Protein AF-A0A6A4PR02-F1 (afdb_monomer)

Foldseek 3Di:
DPPPQLPDPVSLVPDDPLVSLVSVLVVLVVVLVVVCVVCVVVVHHCVVDPSVVVVVVSVVSVVVSVVVVCCVPPDPDPDPPPQLLVVLVVVCVVDVDDDPVRNVVSVCSNVVVPDPPVVVVVPDPDDDPPPDDDDPVVVVVVVVVVVCDVVPDDPDDDDPDPDDPDDDDDDDDDDDDDDDD

Radius of gyration: 35.83 Å; Cα contacts (8 Å, |Δi|>4): 51; chains: 1; bounding box: 57×89×93 Å

Solvent-accessible surface area (backbone atoms only — not comparable to full-atom values): 11642 Å² total; per-residue (Å²): 142,72,81,92,49,74,82,42,67,72,55,43,68,73,42,58,72,70,60,34,51,50,52,53,48,50,51,55,52,51,52,51,50,52,50,48,52,52,37,48,78,70,72,41,61,55,85,84,36,82,58,41,62,53,51,56,51,48,52,58,50,47,56,52,51,51,53,50,53,51,58,70,69,41,74,79,66,78,69,81,71,78,54,46,51,58,52,37,51,53,51,57,70,75,41,86,83,62,51,72,68,55,53,52,51,43,51,42,48,39,68,60,76,78,58,84,71,53,75,75,52,77,76,54,76,79,72,78,83,68,91,81,61,76,55,70,68,56,54,52,49,51,51,53,51,50,52,49,42,72,74,73,66,70,100,82,71,80,85,87,54,100,77,71,84,86,81,75,86,86,88,88,82,92,88,87,88,90,83,88,134

Secondary structure (DSSP, 8-state):
--TTSTT-HHHHHHS-HHHHHHHHHHHHHHHHHHHHHHHHHTT--GGGSTHHHHHHHHHHHHHHHHHHHHHHHS-----S---HHHHHHHHHHH-TT--HHHHHHHHHHHTTTT-SSSTTTTT-------TT---HHHHHHHHHHHHHHHHHS-TTS----S-------------------

Mean predicted aligned error: 19.95 Å

Structure (mmCIF, N/CA/C/O backbone):
data_AF-A0A6A4PR02-F1
#
_entry.id   AF-A0A6A4PR02-F1
#
loop_
_atom_site.group_PDB
_atom_site.id
_atom_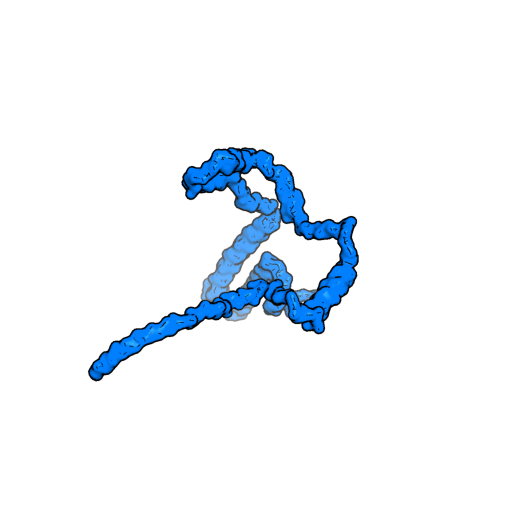site.type_symbol
_atom_site.label_atom_id
_atom_site.label_alt_id
_atom_site.label_comp_id
_atom_site.label_asym_id
_atom_site.label_entity_id
_atom_site.label_seq_id
_atom_site.pdbx_PDB_ins_code
_atom_site.Cartn_x
_atom_site.Cartn_y
_atom_site.Cartn_z
_atom_site.occupancy
_atom_site.B_iso_or_equiv
_atom_site.auth_seq_id
_atom_site.auth_comp_id
_atom_site.auth_asym_id
_atom_site.auth_atom_id
_atom_site.pdbx_PDB_model_num
ATOM 1 N N . MET A 1 1 ? 24.005 19.536 1.947 1.00 38.88 1 MET A N 1
ATOM 2 C CA . MET A 1 1 ? 24.682 18.233 2.142 1.00 38.88 1 MET A CA 1
ATOM 3 C C . MET A 1 1 ? 23.717 17.251 2.813 1.00 38.88 1 MET A C 1
ATOM 5 O O . MET A 1 1 ? 23.636 17.262 4.025 1.00 38.88 1 MET A O 1
ATOM 9 N N . PHE A 1 2 ? 22.960 16.434 2.070 1.00 48.62 2 PHE A N 1
ATOM 10 C CA . PHE A 1 2 ? 22.103 15.386 2.677 1.00 48.62 2 PHE A CA 1
ATOM 11 C C . PHE A 1 2 ? 22.117 14.040 1.927 1.00 48.62 2 PHE A C 1
ATOM 13 O O . PHE A 1 2 ? 21.539 13.064 2.390 1.00 48.62 2 PHE A O 1
ATOM 20 N N . VAL A 1 3 ? 22.813 13.937 0.789 1.00 51.94 3 VAL A N 1
ATOM 21 C CA . VAL A 1 3 ? 22.670 12.774 -0.110 1.00 51.94 3 VAL A CA 1
ATOM 22 C C . VAL A 1 3 ? 23.526 11.566 0.314 1.00 51.94 3 VAL A C 1
ATOM 24 O O . VAL A 1 3 ? 23.232 10.442 -0.072 1.00 51.94 3 VAL A O 1
ATOM 27 N N . ARG A 1 4 ? 24.541 11.739 1.176 1.00 54.00 4 ARG A N 1
ATOM 28 C CA . ARG A 1 4 ? 25.433 10.636 1.602 1.00 54.00 4 ARG A CA 1
ATOM 29 C C . ARG A 1 4 ? 24.862 9.696 2.679 1.00 54.00 4 ARG A C 1
ATOM 31 O O . ARG A 1 4 ? 25.515 8.711 3.003 1.00 54.00 4 ARG A O 1
ATOM 38 N N . GLY A 1 5 ? 23.675 9.971 3.228 1.00 54.84 5 GLY A N 1
ATOM 39 C CA . GLY A 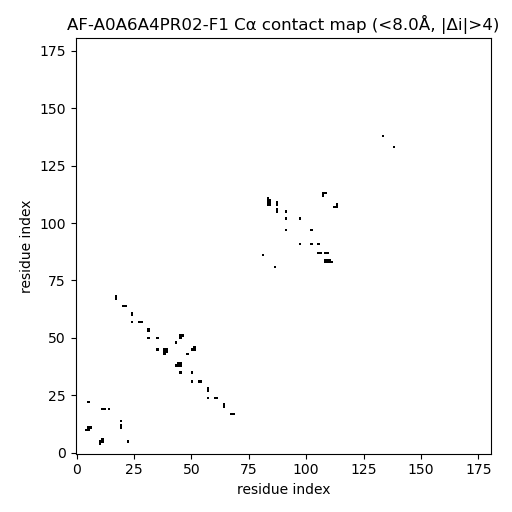1 5 ? 23.119 9.211 4.362 1.00 54.84 5 GLY A CA 1
ATOM 40 C C . GLY A 1 5 ? 21.995 8.226 4.027 1.00 54.84 5 GLY A C 1
ATOM 41 O O . GLY A 1 5 ? 21.704 7.347 4.831 1.00 54.84 5 GLY A O 1
ATOM 42 N N . LEU A 1 6 ? 21.357 8.343 2.859 1.00 56.16 6 LEU A N 1
ATOM 43 C CA . LEU A 1 6 ? 20.076 7.672 2.590 1.00 56.16 6 LEU A CA 1
ATOM 44 C C . LEU A 1 6 ? 20.186 6.172 2.267 1.00 56.16 6 LEU A C 1
ATOM 46 O O . LEU A 1 6 ? 19.173 5.485 2.274 1.00 56.16 6 LEU A O 1
ATOM 50 N N . HIS A 1 7 ? 21.391 5.658 2.004 1.00 62.72 7 HIS A N 1
ATOM 51 C CA . HIS A 1 7 ? 21.620 4.225 1.780 1.00 62.72 7 HIS A CA 1
ATOM 52 C C . HIS A 1 7 ? 21.849 3.447 3.086 1.00 62.72 7 HIS A C 1
ATOM 54 O O . HIS A 1 7 ? 21.728 2.225 3.109 1.00 62.72 7 HIS A O 1
ATOM 60 N N . TYR A 1 8 ? 22.181 4.124 4.191 1.00 76.69 8 TYR A N 1
ATOM 61 C CA . TYR A 1 8 ? 22.465 3.421 5.438 1.00 76.69 8 TYR A CA 1
ATOM 62 C C . TYR A 1 8 ? 21.163 2.895 6.057 1.00 76.69 8 TYR A C 1
ATOM 64 O O . TYR A 1 8 ? 20.290 3.701 6.402 1.00 76.69 8 TYR A O 1
ATOM 72 N N . PRO A 1 9 ? 21.031 1.569 6.268 1.00 78.31 9 PRO A N 1
ATOM 73 C CA . PRO A 1 9 ? 19.821 0.985 6.847 1.00 78.31 9 PRO A CA 1
ATOM 74 C C . PRO A 1 9 ? 19.535 1.565 8.239 1.00 78.31 9 PRO A C 1
ATOM 76 O O . PRO A 1 9 ? 18.381 1.829 8.574 1.00 78.31 9 PRO A O 1
ATOM 79 N N . GLN A 1 10 ? 20.589 1.881 9.001 1.00 81.75 10 GLN A N 1
ATOM 80 C CA . GLN A 1 10 ? 20.500 2.562 10.292 1.00 81.75 10 GLN A CA 1
ATOM 81 C C . GLN A 1 10 ? 19.811 3.930 10.196 1.00 81.75 10 GLN A C 1
ATOM 83 O O . GLN A 1 10 ? 18.932 4.226 10.999 1.00 81.75 10 GLN A O 1
ATOM 88 N N . VAL A 1 11 ? 20.154 4.747 9.198 1.00 83.00 11 VAL A N 1
ATOM 89 C CA . VAL A 1 11 ? 19.574 6.090 9.016 1.00 83.00 11 VAL A CA 1
ATOM 90 C C . VAL A 1 11 ? 18.121 5.985 8.560 1.00 83.00 11 VAL A C 1
ATOM 92 O O . VAL A 1 11 ? 17.251 6.682 9.076 1.00 83.00 11 VAL A O 1
ATOM 95 N N . LEU A 1 12 ? 17.824 5.056 7.649 1.00 83.88 12 LEU A N 1
ATOM 96 C CA . LEU A 1 12 ? 16.452 4.803 7.210 1.00 83.88 12 LEU A CA 1
ATOM 97 C C . LEU A 1 12 ? 15.564 4.318 8.361 1.00 83.88 12 LEU A C 1
ATOM 99 O O . LEU A 1 12 ? 14.407 4.730 8.448 1.00 83.88 12 LEU A O 1
ATOM 103 N N . SER A 1 13 ? 16.101 3.501 9.273 1.00 86.31 13 SER A N 1
ATOM 104 C CA . SER A 1 13 ? 15.373 2.979 10.439 1.00 86.31 13 SER A CA 1
ATOM 105 C C . SER A 1 13 ? 14.934 4.059 11.438 1.00 86.31 13 SER A C 1
ATOM 107 O O . SER A 1 13 ? 13.977 3.846 12.182 1.00 86.31 13 SER A O 1
ATOM 109 N N . GLN A 1 14 ? 15.575 5.229 11.414 1.00 90.12 14 GLN A N 1
ATOM 110 C CA . GLN A 1 14 ? 15.231 6.370 12.265 1.00 90.12 14 GLN A CA 1
ATOM 111 C C . GLN A 1 14 ? 14.102 7.228 11.674 1.00 90.12 14 GLN A C 1
ATOM 113 O O . GLN A 1 14 ? 13.471 7.998 12.395 1.00 90.12 14 GLN A O 1
ATOM 118 N N . LEU A 1 15 ? 13.817 7.097 10.372 1.00 88.62 15 LEU A N 1
ATOM 119 C CA . LEU A 1 15 ? 12.759 7.863 9.713 1.00 88.62 15 LEU A CA 1
ATOM 120 C C . LEU A 1 15 ? 11.366 7.305 10.049 1.00 88.62 15 LEU A C 1
ATOM 122 O O . LEU A 1 15 ? 11.208 6.078 10.125 1.00 88.62 15 LEU A O 1
ATOM 126 N N . PRO A 1 16 ? 10.335 8.170 10.147 1.00 91.62 16 PRO A N 1
ATOM 127 C CA . PRO A 1 16 ? 8.939 7.746 10.185 1.00 91.62 16 PRO A CA 1
ATOM 128 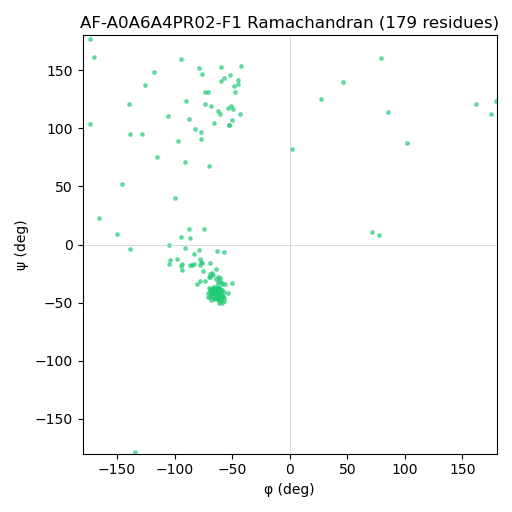C C . PRO A 1 16 ? 8.603 6.812 9.009 1.00 91.62 16 PRO A C 1
ATOM 130 O O . PRO A 1 16 ? 9.116 7.032 7.908 1.00 91.62 16 PRO A O 1
ATOM 133 N N . PRO A 1 17 ? 7.718 5.809 9.178 1.00 92.25 17 PRO A N 1
ATOM 134 C CA . PRO A 1 17 ? 7.462 4.795 8.149 1.00 92.25 17 PRO A CA 1
ATOM 135 C C . PRO A 1 17 ? 7.087 5.364 6.774 1.00 92.25 17 PRO A C 1
ATOM 137 O O . PRO A 1 17 ? 7.602 4.903 5.758 1.00 92.25 17 PRO A O 1
ATOM 140 N N . LEU A 1 18 ? 6.247 6.404 6.734 1.00 91.88 18 LEU A N 1
ATOM 141 C CA . LEU A 1 18 ? 5.844 7.052 5.483 1.00 91.88 18 LEU A CA 1
ATOM 142 C C . LEU A 1 18 ? 7.024 7.753 4.794 1.00 91.88 18 LEU A C 1
ATOM 144 O O . LEU A 1 18 ? 7.245 7.568 3.599 1.00 91.88 18 LEU A O 1
ATOM 148 N N . GLN A 1 19 ? 7.818 8.508 5.555 1.00 91.75 19 GLN A N 1
ATOM 149 C CA . GLN A 1 19 ? 8.995 9.210 5.038 1.00 91.75 19 GLN A CA 1
ATOM 150 C C . GLN A 1 19 ? 10.083 8.229 4.581 1.00 91.75 19 GLN A C 1
ATOM 152 O O . GLN A 1 19 ? 10.735 8.455 3.564 1.00 91.75 19 GLN A O 1
ATOM 157 N N . ARG A 1 20 ? 10.249 7.111 5.297 1.00 92.62 20 ARG A N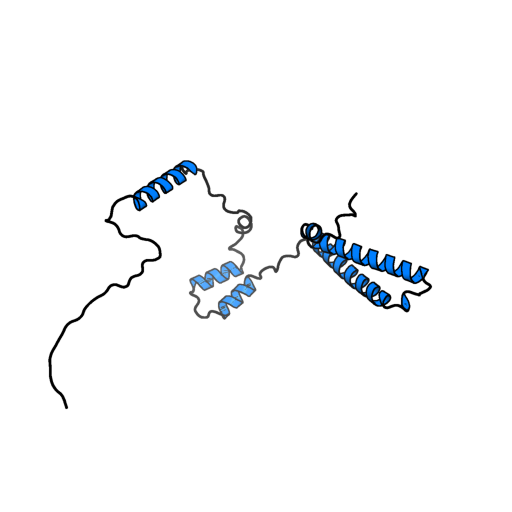 1
ATOM 158 C CA . ARG A 1 20 ? 11.142 6.011 4.916 1.00 92.62 20 ARG A CA 1
ATOM 159 C C . ARG A 1 20 ? 10.721 5.368 3.597 1.00 92.62 20 ARG A C 1
ATOM 161 O O . ARG A 1 20 ? 11.563 5.097 2.749 1.00 92.62 20 ARG A O 1
ATOM 168 N N . ALA A 1 21 ? 9.426 5.120 3.416 1.00 93.25 21 ALA A N 1
ATOM 169 C CA . ALA A 1 21 ? 8.913 4.554 2.175 1.00 93.25 21 ALA A CA 1
ATOM 170 C C . ALA A 1 21 ? 9.124 5.517 0.993 1.00 93.25 21 ALA A C 1
ATOM 172 O O . ALA A 1 21 ? 9.551 5.089 -0.077 1.00 93.25 21 ALA A O 1
ATOM 173 N N . GLN A 1 22 ? 8.911 6.820 1.203 1.00 93.44 22 GLN A N 1
ATOM 174 C CA . GLN A 1 22 ? 9.184 7.851 0.198 1.00 93.44 22 GLN A CA 1
ATOM 175 C C . GLN A 1 22 ? 10.665 7.919 -0.186 1.00 93.44 22 GLN A C 1
ATOM 177 O O . GLN A 1 22 ? 10.979 7.944 -1.373 1.00 93.44 22 GLN A O 1
ATOM 182 N N . SER A 1 23 ? 11.585 7.925 0.785 1.00 92.50 23 SER A N 1
ATOM 183 C CA . SER A 1 23 ? 13.021 7.982 0.486 1.00 92.50 23 SER A CA 1
ATOM 184 C C . SER A 1 23 ? 13.491 6.756 -0.298 1.00 92.50 23 SER A C 1
ATOM 186 O O . SER A 1 23 ? 14.186 6.909 -1.300 1.00 92.50 23 SER A O 1
ATOM 188 N N . LEU A 1 24 ? 13.060 5.555 0.097 1.00 92.19 24 LEU A N 1
ATOM 189 C CA . LEU A 1 24 ? 13.348 4.310 -0.622 1.00 92.19 24 LEU A CA 1
ATOM 190 C C . LEU A 1 24 ? 12.777 4.313 -2.045 1.00 92.19 24 LEU A C 1
ATOM 192 O O . LEU A 1 24 ? 13.465 3.916 -2.984 1.00 92.19 24 LEU A O 1
ATOM 196 N N . PHE A 1 25 ? 11.551 4.807 -2.220 1.00 94.69 25 PHE A N 1
ATOM 197 C CA . PHE A 1 25 ? 10.942 4.948 -3.538 1.00 94.69 25 PHE A CA 1
ATOM 198 C C . PHE A 1 25 ? 11.721 5.919 -4.431 1.00 94.69 25 PHE A C 1
ATOM 200 O O . PHE A 1 25 ? 11.998 5.598 -5.585 1.00 94.69 25 PHE A O 1
ATOM 207 N N . PHE A 1 26 ? 12.144 7.073 -3.903 1.00 93.56 26 PHE A N 1
ATOM 208 C CA . PHE A 1 26 ? 12.980 8.007 -4.658 1.00 93.56 26 PHE A CA 1
ATOM 209 C C . PHE A 1 26 ? 14.314 7.385 -5.062 1.00 93.56 26 PHE A C 1
ATOM 211 O O . PHE A 1 26 ? 14.734 7.571 -6.201 1.00 93.56 26 PHE A O 1
ATOM 218 N N . ILE A 1 27 ? 14.955 6.611 -4.180 1.00 93.12 27 ILE A N 1
ATOM 219 C CA . ILE A 1 27 ? 16.177 5.874 -4.526 1.00 93.12 27 ILE A CA 1
ATOM 220 C C . ILE A 1 27 ? 15.901 4.917 -5.689 1.00 93.12 27 ILE A C 1
ATOM 222 O O . ILE A 1 27 ? 16.618 4.967 -6.683 1.00 93.12 27 ILE A O 1
ATOM 226 N N . ALA A 1 28 ? 14.844 4.104 -5.610 1.00 94.62 28 ALA A N 1
ATOM 227 C CA . ALA A 1 28 ? 14.487 3.156 -6.666 1.00 94.62 28 ALA A CA 1
ATOM 228 C C . ALA A 1 28 ? 14.146 3.845 -8.003 1.00 94.62 28 ALA A C 1
ATOM 230 O O . ALA A 1 28 ? 14.521 3.366 -9.076 1.00 94.62 28 ALA A O 1
ATOM 231 N N . LYS A 1 29 ? 13.473 5.000 -7.954 1.00 95.31 29 LYS A N 1
ATOM 232 C CA . LYS A 1 29 ? 13.159 5.801 -9.143 1.00 95.31 29 LYS A CA 1
ATOM 233 C C . LYS A 1 29 ? 14.424 6.388 -9.765 1.00 95.31 29 LYS A C 1
ATOM 235 O O . LYS A 1 29 ? 14.603 6.281 -10.973 1.00 95.31 29 LYS A O 1
ATOM 240 N N . LEU A 1 30 ? 15.330 6.936 -8.953 1.00 95.88 30 LEU A N 1
ATOM 241 C CA . LEU A 1 30 ? 16.618 7.466 -9.412 1.00 95.88 30 LEU A CA 1
ATOM 242 C C . LEU A 1 30 ? 17.518 6.379 -10.010 1.00 95.88 30 LEU A C 1
ATOM 244 O O . LEU A 1 30 ? 18.140 6.595 -11.046 1.00 95.88 30 LEU A O 1
ATOM 248 N N . THR A 1 31 ? 17.601 5.201 -9.394 1.00 95.06 31 THR A N 1
ATOM 249 C CA . THR A 1 31 ? 18.414 4.105 -9.941 1.00 95.06 31 THR A CA 1
ATOM 250 C C . THR A 1 31 ? 17.848 3.602 -11.266 1.00 95.06 31 THR A C 1
ATOM 252 O O . THR A 1 31 ? 18.609 3.380 -12.208 1.00 95.06 31 THR A O 1
ATOM 255 N N . SER A 1 32 ? 16.523 3.499 -11.380 1.00 95.25 32 SER A N 1
ATOM 256 C CA . SER A 1 32 ? 15.852 3.077 -12.614 1.00 95.25 32 SER A CA 1
ATOM 257 C C . SER A 1 32 ? 16.010 4.100 -13.742 1.00 95.25 32 SER A C 1
ATOM 259 O O . SER A 1 32 ? 16.244 3.719 -14.891 1.00 95.25 32 SER A O 1
ATOM 261 N N . THR A 1 33 ? 15.964 5.404 -13.446 1.00 94.25 33 THR A N 1
ATOM 262 C CA . THR A 1 33 ? 16.212 6.445 -14.459 1.00 94.25 33 THR A CA 1
ATOM 263 C C . THR A 1 33 ? 17.669 6.474 -14.906 1.00 94.25 33 THR A C 1
ATOM 265 O O . THR A 1 33 ? 17.926 6.565 -16.106 1.00 94.25 33 THR A O 1
ATOM 268 N N . LEU A 1 34 ? 18.628 6.324 -13.987 1.00 95.81 34 LEU A N 1
ATOM 269 C CA . LEU A 1 34 ? 20.050 6.219 -14.331 1.00 95.81 34 LEU A CA 1
ATOM 270 C C . LEU A 1 34 ? 20.339 4.984 -15.191 1.00 95.81 34 LEU A C 1
ATOM 272 O O . LEU A 1 34 ? 21.081 5.074 -16.169 1.00 95.81 34 LEU A O 1
ATOM 276 N N . LEU A 1 35 ? 19.728 3.840 -14.873 1.00 95.31 35 LEU A N 1
ATOM 277 C CA . LEU A 1 35 ? 19.858 2.634 -15.687 1.00 95.31 35 LEU A CA 1
ATOM 278 C C . LEU A 1 35 ? 19.228 2.826 -17.074 1.00 95.31 35 LEU A C 1
ATOM 280 O O . LEU A 1 35 ? 19.844 2.471 -18.074 1.00 95.31 35 LEU A O 1
ATOM 284 N N . THR A 1 36 ? 18.052 3.453 -17.150 1.00 95.62 36 THR A N 1
ATOM 285 C CA . THR A 1 36 ? 17.399 3.803 -18.423 1.00 95.62 36 THR A CA 1
ATOM 286 C C . THR A 1 36 ? 18.290 4.704 -19.280 1.00 95.62 36 THR A C 1
ATOM 288 O O . THR A 1 36 ? 18.443 4.463 -20.477 1.00 95.62 36 THR A O 1
ATOM 291 N N . LEU A 1 37 ? 18.912 5.721 -18.675 1.00 96.12 37 LEU A N 1
ATOM 292 C CA . LEU A 1 37 ? 19.855 6.610 -19.351 1.00 96.12 37 LEU A CA 1
ATOM 293 C C . LEU A 1 37 ? 21.048 5.820 -19.898 1.00 96.12 37 LEU A C 1
ATOM 295 O O . LEU A 1 37 ? 21.376 5.942 -21.075 1.00 96.12 37 LEU A O 1
ATOM 299 N N . LYS A 1 38 ? 21.653 4.964 -19.067 1.00 95.94 38 LYS A N 1
ATOM 300 C CA . LYS A 1 38 ? 22.776 4.112 -19.468 1.00 95.94 38 LYS A CA 1
ATOM 301 C C . LYS A 1 38 ? 22.415 3.229 -20.665 1.00 95.94 38 LYS A C 1
ATOM 303 O O . LYS A 1 38 ? 23.189 3.164 -21.612 1.00 95.94 38 LYS A O 1
ATOM 308 N N . LEU A 1 39 ? 21.242 2.594 -20.643 1.00 95.62 39 LEU A N 1
ATOM 309 C CA . LEU A 1 39 ? 20.765 1.748 -21.743 1.00 95.62 39 LEU A CA 1
ATOM 310 C C . LEU A 1 39 ? 20.627 2.539 -23.046 1.00 95.62 39 LEU A C 1
ATOM 312 O O . LEU A 1 39 ? 21.123 2.098 -24.082 1.00 95.62 39 LEU A O 1
ATOM 316 N N . ARG A 1 40 ? 20.047 3.743 -22.980 1.00 93.94 40 ARG A N 1
ATOM 317 C CA . ARG A 1 40 ? 19.931 4.636 -24.142 1.00 93.94 40 ARG A CA 1
ATOM 318 C C . ARG A 1 40 ? 21.292 5.072 -24.677 1.00 93.94 40 ARG A C 1
ATOM 320 O O . ARG A 1 40 ? 21.483 5.080 -25.888 1.00 93.94 40 ARG A O 1
ATOM 327 N N . CYS A 1 41 ? 22.250 5.377 -23.801 1.00 95.31 41 CYS A N 1
ATOM 328 C CA . CYS A 1 41 ? 23.627 5.682 -24.200 1.00 95.31 41 CYS A CA 1
ATOM 329 C C . CYS A 1 41 ? 24.322 4.496 -24.889 1.00 95.31 41 CYS A C 1
ATOM 331 O O . CYS A 1 41 ? 25.198 4.706 -25.719 1.00 95.31 41 CYS A O 1
ATOM 333 N N . SER A 1 42 ? 23.924 3.262 -24.577 1.00 94.56 42 SER A N 1
ATOM 334 C CA . SER A 1 42 ? 24.390 2.046 -25.254 1.00 94.56 42 SER A CA 1
ATOM 335 C C . SER A 1 42 ? 23.574 1.681 -26.504 1.00 94.56 42 SER A C 1
ATOM 337 O O . SER A 1 42 ? 23.802 0.623 -27.080 1.00 94.56 42 SER A O 1
ATOM 339 N N . GLY A 1 43 ? 22.621 2.521 -26.924 1.00 94.25 43 GLY A N 1
ATOM 340 C CA . GLY A 1 43 ? 21.766 2.277 -28.092 1.00 94.25 43 GLY A CA 1
ATOM 341 C C . GLY A 1 43 ? 20.625 1.278 -27.859 1.00 94.25 43 GLY A C 1
ATOM 342 O O . GLY A 1 43 ? 19.932 0.911 -28.804 1.00 94.25 43 GLY A O 1
ATOM 343 N N . VAL A 1 44 ? 20.397 0.841 -26.616 1.00 95.81 44 VAL A N 1
ATOM 344 C CA . VAL A 1 44 ? 19.310 -0.082 -26.261 1.00 95.81 44 VAL A CA 1
ATOM 345 C C . VAL A 1 44 ? 18.055 0.716 -25.906 1.00 95.81 44 VAL A C 1
ATOM 347 O O . VAL A 1 44 ? 18.069 1.552 -24.998 1.00 95.81 44 VAL A O 1
ATOM 350 N N . HIS A 1 45 ? 16.945 0.444 -26.598 1.00 91.94 45 HIS A N 1
ATOM 351 C CA . HIS A 1 45 ? 15.662 1.073 -26.284 1.00 91.94 45 HIS A CA 1
ATOM 352 C C . HIS A 1 45 ? 15.071 0.478 -24.9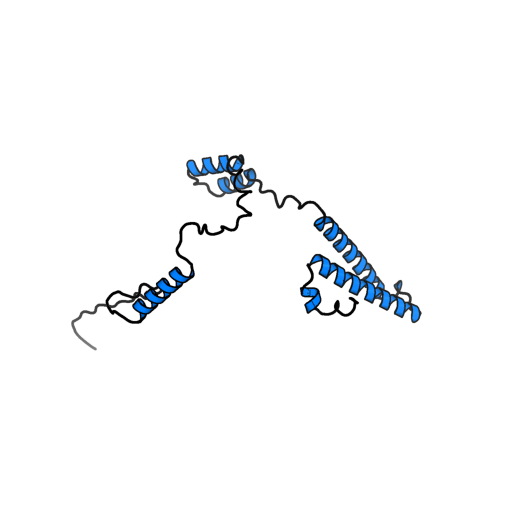91 1.00 91.94 45 HIS A C 1
ATOM 354 O O . HIS A 1 45 ? 14.997 -0.748 -24.878 1.00 91.94 45 HIS A O 1
ATOM 360 N N . PRO A 1 46 ? 14.613 1.299 -24.025 1.00 88.69 46 PRO A N 1
ATOM 361 C CA . PRO A 1 46 ? 14.098 0.805 -22.743 1.00 88.69 46 PRO A CA 1
ATOM 362 C C . PRO A 1 46 ? 12.886 -0.123 -22.876 1.00 88.69 46 PRO A C 1
ATOM 364 O O . PRO A 1 46 ? 12.751 -1.045 -22.079 1.00 88.69 46 PRO A O 1
ATOM 367 N N . ASP A 1 47 ? 12.050 0.073 -23.899 1.00 89.44 47 ASP A N 1
ATOM 368 C CA . ASP A 1 47 ? 10.853 -0.753 -24.118 1.00 89.44 47 ASP A CA 1
ATOM 369 C C . ASP A 1 47 ? 11.162 -2.204 -24.500 1.00 89.44 47 ASP A C 1
ATOM 371 O O . ASP A 1 47 ? 10.348 -3.090 -24.248 1.00 89.44 47 ASP A O 1
ATOM 375 N N . ASN A 1 48 ? 12.346 -2.448 -25.066 1.00 91.81 48 ASN A N 1
ATOM 376 C CA . ASN A 1 48 ? 12.813 -3.780 -25.453 1.00 91.81 48 ASN A CA 1
ATOM 377 C C . ASN A 1 48 ? 13.668 -4.432 -24.353 1.00 91.81 48 ASN A C 1
ATOM 379 O O . ASN A 1 48 ? 14.268 -5.482 -24.573 1.00 91.81 48 ASN A O 1
ATOM 383 N N . HIS A 1 49 ? 13.767 -3.801 -23.181 1.00 93.81 49 HIS A N 1
ATOM 384 C CA . HIS A 1 49 ? 14.599 -4.240 -22.070 1.00 93.81 49 HIS A CA 1
ATOM 385 C C . HIS A 1 49 ? 13.722 -4.563 -20.843 1.00 93.81 49 HIS A C 1
ATOM 387 O O . HIS A 1 49 ? 12.733 -3.868 -20.602 1.00 93.81 49 HIS A O 1
ATOM 393 N N . PRO A 1 50 ? 14.106 -5.525 -19.977 1.00 95.06 50 PRO A N 1
ATOM 394 C CA . PRO A 1 50 ? 13.382 -5.854 -18.734 1.00 95.06 50 PRO A CA 1
ATOM 395 C C . PRO A 1 50 ? 13.189 -4.691 -17.744 1.00 95.06 50 PRO A C 1
ATOM 397 O O . PRO A 1 50 ? 12.510 -4.818 -16.731 1.00 95.06 50 PRO A O 1
ATOM 400 N N . ILE A 1 51 ? 13.789 -3.534 -18.022 1.00 94.50 51 ILE A N 1
ATOM 401 C CA . ILE A 1 51 ? 13.603 -2.327 -17.218 1.00 94.50 51 ILE A CA 1
ATOM 402 C C . ILE A 1 51 ? 12.195 -1.760 -17.374 1.00 94.50 51 ILE A C 1
ATOM 404 O O . ILE A 1 51 ? 11.710 -1.107 -16.460 1.00 94.50 51 ILE A O 1
ATOM 408 N N . LYS A 1 52 ? 11.515 -2.032 -18.492 1.00 94.50 52 LYS A N 1
ATOM 409 C CA . LYS A 1 52 ? 10.142 -1.580 -18.706 1.00 94.50 52 LYS A CA 1
ATOM 410 C C . LYS A 1 52 ? 9.206 -2.070 -17.597 1.00 94.50 52 LYS A C 1
ATOM 412 O O . LYS A 1 52 ? 8.518 -1.258 -16.989 1.00 94.50 52 LYS A O 1
ATOM 417 N N . SER A 1 53 ? 9.255 -3.359 -17.255 1.00 95.56 53 SER A N 1
ATOM 418 C CA . SER A 1 53 ? 8.448 -3.908 -16.156 1.00 95.56 53 SER A CA 1
ATOM 419 C C . SER A 1 53 ? 8.824 -3.321 -14.794 1.00 95.56 53 SER A C 1
ATOM 421 O O . SER A 1 53 ? 7.979 -3.206 -13.913 1.00 95.56 53 SER A O 1
ATOM 423 N N . GLU A 1 54 ? 10.085 -2.923 -14.608 1.00 94.88 54 GLU A N 1
ATOM 424 C CA . GLU A 1 54 ? 10.527 -2.239 -13.389 1.00 94.88 54 GLU A CA 1
ATOM 425 C C . GLU A 1 54 ? 9.962 -0.814 -13.297 1.00 94.88 54 GLU A C 1
ATOM 427 O O . GLU A 1 54 ? 9.554 -0.388 -12.217 1.00 94.88 54 GLU A O 1
ATOM 432 N N . LEU A 1 55 ? 9.862 -0.099 -14.422 1.00 94.94 55 LEU A N 1
ATOM 433 C CA . LEU A 1 55 ? 9.217 1.215 -14.490 1.00 94.94 55 LEU A CA 1
ATOM 434 C C . LEU A 1 55 ? 7.711 1.114 -14.214 1.00 94.94 55 LEU A C 1
ATOM 436 O O . LEU A 1 55 ? 7.212 1.826 -13.348 1.00 94.94 55 LEU A O 1
ATOM 440 N N . GLU A 1 56 ? 7.019 0.162 -14.843 1.00 96.31 56 GLU A N 1
ATOM 441 C CA . GLU A 1 56 ? 5.597 -0.107 -14.575 1.00 96.31 56 GLU A CA 1
ATOM 442 C C . GLU A 1 56 ? 5.363 -0.468 -13.097 1.00 96.31 56 GLU A C 1
ATOM 444 O O . GLU A 1 56 ? 4.407 -0.015 -12.463 1.00 96.31 56 GLU A O 1
ATOM 449 N N . ARG A 1 57 ? 6.277 -1.242 -12.495 1.00 96.50 57 ARG A N 1
ATOM 450 C CA . ARG A 1 57 ? 6.222 -1.566 -11.064 1.00 96.50 57 ARG A CA 1
ATOM 451 C C . ARG A 1 57 ? 6.379 -0.321 -10.188 1.00 96.50 57 ARG A C 1
ATOM 453 O O . ARG A 1 57 ? 5.712 -0.220 -9.155 1.00 96.50 57 ARG A O 1
ATOM 460 N N . LEU A 1 58 ? 7.249 0.616 -10.569 1.00 96.69 58 LEU A N 1
ATOM 461 C CA . LEU A 1 58 ? 7.404 1.887 -9.860 1.00 96.69 58 LEU A CA 1
ATOM 462 C C . LEU A 1 58 ? 6.145 2.750 -9.949 1.00 96.69 58 LEU A C 1
ATOM 464 O O . LEU A 1 58 ? 5.783 3.343 -8.936 1.00 96.69 58 LEU A O 1
ATOM 468 N N . ASP A 1 59 ? 5.449 2.771 -11.083 1.00 96.62 59 ASP A N 1
ATOM 469 C CA . ASP A 1 59 ? 4.192 3.516 -11.227 1.00 96.62 59 ASP A CA 1
ATOM 470 C C . ASP A 1 59 ? 3.120 2.981 -10.264 1.00 96.62 59 ASP A C 1
ATOM 472 O O . ASP A 1 59 ? 2.519 3.736 -9.499 1.00 96.62 59 ASP A O 1
ATOM 476 N N . VAL A 1 60 ? 2.989 1.653 -10.157 1.00 97.75 60 VAL A N 1
ATOM 477 C CA . VAL A 1 60 ? 2.090 1.019 -9.175 1.00 97.75 60 VAL A CA 1
ATOM 478 C C . VAL A 1 60 ? 2.456 1.393 -7.732 1.00 97.75 60 VAL A C 1
ATOM 480 O O . VAL A 1 60 ? 1.579 1.566 -6.878 1.00 97.75 60 VAL A O 1
ATOM 483 N N . TYR A 1 61 ? 3.748 1.484 -7.405 1.00 96.88 61 TYR A N 1
ATOM 484 C CA . TYR A 1 61 ? 4.175 1.904 -6.067 1.00 96.88 61 TYR A CA 1
ATOM 485 C C . TYR A 1 61 ? 3.976 3.397 -5.819 1.00 96.88 61 TYR A C 1
ATOM 487 O O . TYR A 1 61 ? 3.685 3.775 -4.681 1.00 96.88 61 TYR A O 1
ATOM 495 N N . GLN A 1 62 ? 4.078 4.224 -6.856 1.00 96.88 62 GLN A N 1
ATOM 496 C CA . GLN A 1 62 ? 3.768 5.641 -6.774 1.00 96.88 62 GLN A CA 1
ATOM 497 C C . GLN A 1 62 ? 2.301 5.842 -6.384 1.00 96.88 62 GLN A C 1
ATOM 499 O O . GLN A 1 62 ? 2.030 6.492 -5.375 1.00 96.88 62 GLN A O 1
ATOM 504 N N . ASP A 1 63 ? 1.378 5.173 -7.078 1.00 96.88 63 ASP A N 1
ATOM 505 C CA . ASP A 1 63 ? -0.056 5.222 -6.772 1.00 96.88 63 ASP A CA 1
ATOM 506 C C . ASP A 1 63 ? -0.350 4.796 -5.327 1.00 96.88 63 ASP A C 1
ATOM 508 O O . ASP A 1 63 ? -1.170 5.396 -4.623 1.00 96.88 63 ASP A O 1
ATOM 512 N N . LYS A 1 64 ? 0.330 3.748 -4.844 1.00 95.81 64 LYS A N 1
ATOM 513 C CA . LYS A 1 64 ? 0.198 3.280 -3.455 1.00 95.81 64 LYS A CA 1
ATOM 514 C C . LYS A 1 64 ? 0.674 4.335 -2.458 1.00 95.81 64 LYS A C 1
ATOM 516 O O . LYS A 1 64 ? -0.002 4.563 -1.454 1.00 95.81 64 LYS A O 1
ATOM 521 N N . LEU A 1 65 ? 1.812 4.977 -2.714 1.00 95.56 65 LEU A N 1
ATOM 522 C CA . LEU A 1 65 ? 2.339 6.027 -1.843 1.00 95.56 65 LEU A CA 1
ATOM 523 C C . LEU A 1 65 ? 1.447 7.266 -1.828 1.00 95.56 65 LEU A C 1
ATOM 525 O O . LEU A 1 65 ? 1.209 7.823 -0.756 1.00 95.56 65 LEU A O 1
ATOM 529 N N . GLU A 1 66 ? 0.915 7.672 -2.977 1.00 94.44 66 GLU A N 1
ATOM 530 C CA . GLU A 1 66 ? -0.003 8.806 -3.078 1.00 94.44 66 GLU A CA 1
ATOM 531 C C . GLU A 1 66 ? -1.280 8.561 -2.265 1.00 94.44 66 GLU A C 1
ATOM 533 O O . GLU A 1 66 ? -1.677 9.413 -1.466 1.00 94.44 66 GLU A O 1
ATOM 538 N N . ARG A 1 67 ? -1.862 7.357 -2.348 1.00 92.88 67 ARG A N 1
ATOM 539 C CA . ARG A 1 67 ? -3.006 6.958 -1.506 1.00 92.88 67 ARG A CA 1
ATOM 540 C C . ARG A 1 67 ? -2.690 7.054 -0.015 1.00 92.88 67 ARG A C 1
ATOM 542 O O . ARG A 1 67 ? -3.503 7.571 0.749 1.00 92.88 67 ARG A O 1
ATOM 549 N N . LEU A 1 68 ? -1.520 6.577 0.412 1.00 91.88 68 LEU A N 1
ATOM 550 C CA . LEU A 1 68 ? -1.100 6.652 1.816 1.00 91.88 68 LEU A CA 1
ATOM 551 C C . LEU A 1 68 ? -0.891 8.096 2.275 1.00 91.88 68 LEU A C 1
ATOM 553 O O . LEU A 1 68 ? -1.244 8.445 3.399 1.00 91.88 68 LEU A O 1
ATOM 557 N N . LEU A 1 69 ? -0.364 8.953 1.404 1.00 90.81 69 LEU A N 1
ATOM 558 C CA . LEU A 1 69 ? -0.184 10.367 1.697 1.00 90.81 69 LEU A CA 1
ATOM 559 C C . LEU A 1 69 ? -1.534 11.078 1.854 1.00 90.81 69 LEU A C 1
ATOM 561 O O . LEU A 1 69 ? -1.706 11.842 2.803 1.00 90.81 69 LEU A O 1
ATOM 565 N N . ILE A 1 70 ? -2.514 10.774 1.002 1.00 90.31 70 ILE A N 1
ATOM 566 C CA . ILE A 1 70 ? -3.893 11.261 1.156 1.00 90.31 70 ILE A CA 1
ATOM 567 C C . ILE A 1 70 ? -4.480 10.784 2.488 1.00 90.31 70 ILE A C 1
ATOM 569 O O . ILE A 1 70 ? -5.014 11.594 3.240 1.00 90.31 70 ILE A O 1
ATOM 573 N N . LEU A 1 71 ? -4.328 9.500 2.828 1.00 87.94 71 LEU A N 1
ATOM 574 C CA . LEU A 1 71 ? -4.812 8.939 4.095 1.00 87.94 71 LEU A CA 1
ATOM 575 C C . LEU A 1 71 ? -4.139 9.562 5.325 1.00 87.94 71 LEU A C 1
ATOM 577 O O . LEU A 1 71 ? -4.800 9.735 6.342 1.00 87.94 71 LEU A O 1
ATOM 581 N N . SER A 1 72 ? -2.857 9.924 5.236 1.00 86.00 72 SER A N 1
ATOM 582 C CA . SER A 1 72 ? -2.134 10.597 6.325 1.00 86.00 72 SER A CA 1
ATOM 583 C C . SER A 1 72 ? -2.606 12.031 6.577 1.00 86.00 72 SER A C 1
ATOM 585 O O . SER A 1 72 ? -2.498 12.523 7.696 1.00 86.00 72 SER A O 1
ATOM 587 N N . LYS A 1 73 ? -3.116 12.699 5.535 1.00 85.81 73 LYS A N 1
ATOM 588 C CA . LYS A 1 73 ? -3.632 14.074 5.586 1.00 85.81 73 LYS A CA 1
ATOM 589 C C . LYS A 1 73 ? -5.135 14.126 5.840 1.00 85.81 73 LYS A C 1
ATOM 591 O O . LYS A 1 73 ? -5.645 15.162 6.260 1.00 85.81 73 LYS A O 1
ATOM 596 N N . ALA A 1 74 ? -5.844 13.040 5.542 1.00 77.38 74 ALA A N 1
ATOM 597 C CA . ALA A 1 74 ? -7.258 12.919 5.833 1.00 77.38 74 ALA A CA 1
ATOM 598 C C . ALA A 1 74 ? -7.470 13.054 7.350 1.00 77.38 74 ALA A C 1
ATOM 600 O O . ALA A 1 74 ? -6.674 12.505 8.120 1.00 77.38 74 ALA A O 1
ATOM 601 N N . PRO A 1 75 ? -8.537 13.747 7.797 1.00 73.31 75 PRO A N 1
ATOM 602 C CA . PRO A 1 75 ? -8.969 13.673 9.186 1.00 73.31 75 PRO A CA 1
ATOM 603 C C . PRO A 1 75 ? -9.003 12.202 9.579 1.00 73.31 75 PRO A C 1
ATOM 605 O O . PRO A 1 75 ? -9.516 11.404 8.785 1.00 73.31 75 PRO A O 1
A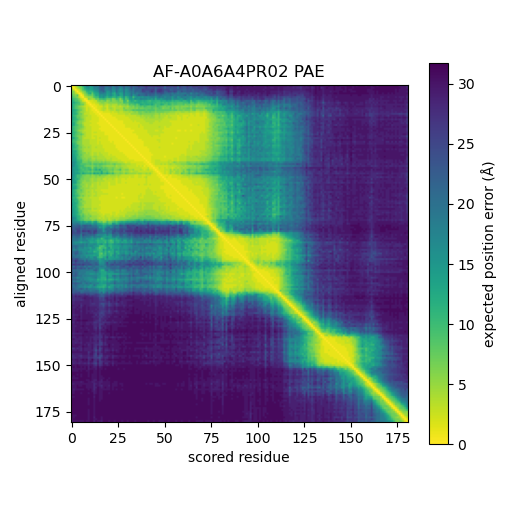TOM 608 N N . LEU A 1 76 ? -8.410 11.846 10.731 1.00 66.56 76 LEU A N 1
ATOM 609 C CA . LEU A 1 76 ? -8.403 10.464 11.213 1.00 66.56 76 LEU A CA 1
ATOM 610 C C . LEU A 1 76 ? -9.805 9.917 10.985 1.00 66.56 76 LEU A C 1
ATOM 612 O O . LEU A 1 76 ? -10.763 10.431 11.571 1.00 66.56 76 LEU A O 1
ATOM 616 N N . ARG A 1 77 ? -9.937 8.945 10.068 1.00 61.66 77 ARG A N 1
ATOM 617 C CA . ARG A 1 77 ? -11.222 8.276 9.868 1.00 61.66 77 ARG A CA 1
ATOM 618 C C . ARG A 1 77 ? -11.706 7.903 11.263 1.00 61.66 77 ARG A C 1
ATOM 620 O O . ARG A 1 77 ? -10.857 7.455 12.039 1.00 61.66 77 ARG A O 1
ATOM 627 N N . PRO A 1 78 ? -12.990 8.104 11.604 1.00 57.38 78 PRO A N 1
ATOM 628 C CA . PRO A 1 78 ? -13.500 7.630 12.877 1.00 57.38 78 PRO A CA 1
ATOM 629 C C . PRO A 1 78 ? -13.085 6.164 13.005 1.00 57.38 78 PRO A C 1
ATOM 631 O O . PRO A 1 78 ? -13.534 5.312 12.238 1.00 57.38 78 PRO A O 1
ATOM 634 N N . SER A 1 79 ? -12.103 5.925 13.881 1.00 60.53 79 SER A N 1
ATOM 635 C CA . SER A 1 79 ? -11.575 4.605 14.201 1.00 60.53 79 SER A CA 1
ATOM 636 C C . SER A 1 79 ? -12.785 3.767 14.535 1.00 60.53 79 SER A C 1
ATOM 638 O O . SER A 1 79 ? -13.524 4.203 15.415 1.00 60.53 79 SER A O 1
ATOM 640 N N . THR A 1 80 ? -13.014 2.687 13.775 1.00 66.75 80 THR A N 1
ATOM 641 C CA . THR A 1 80 ? -14.126 1.726 13.906 1.00 66.75 80 THR A CA 1
ATOM 642 C C . THR A 1 80 ? -15.084 2.127 15.021 1.00 66.75 80 THR A C 1
ATOM 644 O O . THR A 1 80 ? -14.897 1.717 16.169 1.00 66.75 80 THR A O 1
ATOM 647 N N . THR A 1 81 ? -16.010 3.046 14.732 1.00 73.06 81 THR A N 1
ATOM 648 C CA . THR A 1 81 ? -16.880 3.590 15.773 1.00 73.06 81 THR A CA 1
ATOM 649 C C . THR A 1 81 ? -17.659 2.427 16.348 1.00 73.06 81 THR A C 1
ATOM 651 O O . THR A 1 81 ? -18.432 1.775 15.644 1.00 73.06 81 THR A O 1
ATOM 654 N N . LEU A 1 82 ? -17.370 2.102 17.609 1.00 81.69 82 LEU A N 1
ATOM 655 C CA . LEU A 1 82 ? -17.937 0.930 18.251 1.00 81.69 82 LEU A CA 1
ATOM 656 C C . LEU A 1 82 ? -19.448 1.131 18.299 1.00 81.69 82 LEU A C 1
ATOM 658 O O . LEU A 1 82 ? -19.949 2.056 18.939 1.00 81.69 82 LEU A O 1
ATOM 662 N N . ASN A 1 83 ? -20.181 0.282 17.585 1.00 88.38 83 ASN A N 1
ATOM 663 C CA . ASN A 1 83 ? -21.629 0.303 17.637 1.00 88.38 83 ASN A CA 1
ATOM 664 C C . ASN A 1 83 ? -22.062 -0.379 18.938 1.00 88.38 83 ASN A C 1
ATOM 666 O O . ASN A 1 83 ? -22.228 -1.598 18.982 1.00 88.38 83 ASN A O 1
ATOM 670 N N . TYR A 1 84 ? -22.204 0.416 20.001 1.00 89.44 84 TYR A N 1
ATOM 671 C CA . TYR A 1 84 ? -22.570 -0.075 21.331 1.00 89.44 84 TYR A CA 1
ATOM 672 C C . TYR A 1 84 ? -23.882 -0.864 21.304 1.00 89.44 84 TYR A C 1
ATOM 674 O O . TYR A 1 84 ? -23.989 -1.861 22.004 1.00 89.44 84 TYR A O 1
ATOM 682 N N . GLN A 1 85 ? -24.836 -0.488 20.442 1.00 91.06 85 GLN A N 1
ATOM 683 C CA . GLN A 1 85 ? -26.100 -1.213 20.275 1.00 91.06 85 GLN A CA 1
ATOM 684 C C . GLN A 1 85 ? -25.908 -2.592 19.643 1.00 91.06 85 GLN A C 1
ATOM 686 O O . GLN A 1 85 ? -26.583 -3.548 20.008 1.00 91.06 85 GLN A O 1
ATOM 691 N N . ALA A 1 86 ? -25.011 -2.707 18.663 1.00 91.50 86 ALA A N 1
ATOM 692 C CA . ALA A 1 86 ? -24.695 -3.999 18.070 1.00 91.50 86 ALA A CA 1
ATOM 693 C C . ALA A 1 86 ? -23.934 -4.876 19.072 1.00 91.50 86 ALA A C 1
ATOM 695 O O . ALA A 1 86 ? -24.286 -6.036 19.258 1.00 91.50 86 ALA A O 1
ATOM 696 N N . ALA A 1 87 ? -22.941 -4.310 19.763 1.00 91.81 87 ALA A N 1
ATOM 697 C CA . ALA A 1 87 ? -22.159 -5.020 20.771 1.00 91.81 87 ALA A CA 1
ATOM 698 C C . ALA A 1 87 ? -23.038 -5.551 21.911 1.00 91.81 87 ALA A C 1
ATOM 700 O O . ALA A 1 87 ? -22.886 -6.704 22.309 1.00 91.81 87 ALA A O 1
ATOM 701 N N . THR A 1 88 ? -23.999 -4.759 22.393 1.00 92.25 88 THR A N 1
ATOM 702 C CA . THR A 1 88 ? -24.907 -5.200 23.456 1.00 92.25 88 THR A CA 1
ATOM 703 C C . THR A 1 88 ? -25.807 -6.342 23.000 1.00 92.25 88 THR A C 1
ATOM 705 O O . THR A 1 88 ? -25.950 -7.309 23.738 1.00 92.25 88 THR A O 1
ATOM 708 N N . ARG A 1 89 ? -26.310 -6.312 21.757 1.00 91.69 89 ARG A N 1
ATOM 709 C CA . ARG A 1 89 ? -27.061 -7.435 21.162 1.00 91.69 89 ARG A CA 1
ATOM 710 C C . ARG A 1 89 ? -26.221 -8.707 21.057 1.00 91.69 89 ARG A C 1
ATOM 712 O O . ARG A 1 89 ? -26.714 -9.781 21.388 1.00 91.69 89 ARG A O 1
ATOM 719 N N . PHE A 1 90 ? -24.965 -8.594 20.617 1.00 92.69 90 PHE A N 1
ATOM 720 C CA . PHE A 1 90 ? -24.057 -9.743 20.543 1.00 92.69 90 PHE A CA 1
ATOM 721 C C . PHE A 1 90 ? -23.815 -10.357 21.923 1.00 92.69 90 PHE A C 1
ATOM 723 O O . PHE A 1 90 ? -23.855 -11.578 22.062 1.00 92.69 90 PHE A O 1
ATOM 730 N N . ILE A 1 91 ? -23.605 -9.523 22.941 1.00 91.56 91 ILE A N 1
ATOM 731 C CA . ILE A 1 91 ? -23.356 -9.973 24.314 1.00 91.56 91 ILE A CA 1
ATOM 732 C C . ILE A 1 91 ? -24.614 -10.616 24.915 1.00 91.56 91 ILE A C 1
ATOM 734 O O . ILE A 1 91 ? -24.529 -11.721 25.441 1.00 91.56 91 ILE A O 1
ATOM 738 N N . GLU A 1 92 ? -25.780 -9.975 24.790 1.00 90.88 92 GLU A N 1
ATOM 739 C CA . GLU A 1 92 ? -27.054 -10.493 25.313 1.00 90.88 92 GLU A CA 1
ATOM 740 C C . GLU A 1 92 ? -27.451 -11.832 24.681 1.00 90.88 92 GLU A C 1
ATOM 742 O O . GLU A 1 92 ? -27.992 -12.697 25.362 1.00 90.88 92 GLU A O 1
ATOM 747 N N . HIS A 1 93 ? -27.183 -12.017 23.387 1.00 91.81 93 HIS A N 1
ATOM 748 C CA . HIS A 1 93 ? -27.502 -13.266 22.698 1.00 91.81 93 HIS A CA 1
ATOM 749 C C . HIS A 1 93 ? -26.496 -14.385 23.005 1.00 91.81 93 HIS A C 1
ATOM 751 O O . HIS A 1 93 ? -26.852 -15.560 23.001 1.00 91.81 93 HIS A O 1
ATOM 757 N N . SER A 1 94 ? -25.228 -14.043 23.248 1.00 92.12 94 SER A N 1
ATOM 758 C CA . SER A 1 94 ? -24.181 -15.039 23.522 1.00 92.12 94 SER A CA 1
ATOM 759 C C . SER A 1 94 ? -24.236 -15.580 24.952 1.00 92.12 94 SER A C 1
ATOM 761 O O . SER A 1 94 ? -23.650 -16.622 25.232 1.00 92.12 94 SER A O 1
ATOM 763 N N . LEU A 1 95 ? -24.918 -14.875 25.856 1.00 88.69 95 LEU A N 1
ATOM 764 C CA . LEU A 1 95 ? -24.978 -15.185 27.279 1.00 88.69 95 LEU A CA 1
ATOM 765 C C . LEU A 1 95 ? -26.451 -15.242 27.737 1.00 88.69 95 LEU A C 1
ATOM 767 O O . LEU A 1 95 ? -27.041 -14.210 28.057 1.00 88.69 95 LEU A O 1
ATOM 771 N N . PRO A 1 96 ? -27.080 -16.429 27.774 1.00 81.12 96 PRO A N 1
ATOM 772 C CA . PRO A 1 96 ? -28.494 -16.553 28.138 1.00 81.12 96 PRO A CA 1
ATOM 773 C C . PRO A 1 96 ? -28.783 -16.194 29.612 1.00 81.12 96 PRO A C 1
ATOM 775 O O . PRO A 1 96 ? -29.861 -15.672 29.911 1.00 81.12 96 PRO A O 1
ATOM 778 N N . ASP A 1 97 ? -27.799 -16.342 30.505 1.00 87.56 97 ASP A N 1
ATOM 779 C CA . ASP A 1 97 ? -27.966 -16.221 31.963 1.00 87.56 97 ASP A CA 1
ATOM 780 C C . ASP A 1 97 ? -27.520 -14.862 32.536 1.00 87.56 97 ASP A C 1
ATOM 782 O O . ASP A 1 97 ? -26.915 -14.783 33.605 1.00 87.56 97 ASP A O 1
ATOM 786 N N . LEU A 1 98 ? -27.798 -13.753 31.841 1.00 84.44 98 LEU A N 1
ATOM 787 C CA . LEU A 1 98 ? -27.576 -12.427 32.435 1.00 84.44 98 LEU A CA 1
ATOM 788 C C . LEU A 1 98 ? -28.599 -12.140 33.539 1.00 84.44 98 LEU A C 1
ATOM 790 O O . LEU A 1 98 ? -29.812 -12.208 33.299 1.00 84.44 98 LEU A O 1
ATOM 794 N N . THR A 1 99 ? -28.107 -11.689 34.697 1.00 89.25 99 THR A N 1
ATOM 795 C CA . THR A 1 99 ? -28.946 -11.170 35.782 1.00 89.25 99 THR A CA 1
ATOM 796 C C . THR A 1 99 ? -29.755 -9.956 35.297 1.00 89.25 99 THR A C 1
ATOM 798 O O . THR A 1 99 ? -29.336 -9.243 34.376 1.00 89.25 99 THR A O 1
ATOM 801 N N . PRO A 1 100 ? -30.929 -9.670 35.888 1.00 87.44 100 PRO A N 1
ATOM 802 C CA . PRO A 1 100 ? -31.756 -8.537 35.462 1.00 87.44 100 PRO A CA 1
ATOM 803 C C . PRO A 1 100 ? -31.019 -7.193 35.576 1.00 87.44 100 PRO A C 1
ATOM 805 O O . PRO A 1 100 ? -31.190 -6.321 34.724 1.00 87.44 100 PRO A O 1
ATOM 808 N N . GLU A 1 101 ? -30.143 -7.052 36.571 1.00 89.19 101 GLU A N 1
ATOM 809 C CA . GLU A 1 101 ? -29.284 -5.880 36.749 1.00 89.19 101 GLU A CA 1
ATOM 810 C C . GLU A 1 101 ? -28.256 -5.745 35.613 1.00 89.19 101 GLU A C 1
ATOM 812 O O . GLU A 1 101 ? -28.080 -4.660 35.055 1.00 89.19 101 GLU A O 1
ATOM 817 N N . GLN A 1 102 ? -27.644 -6.857 35.186 1.00 88.00 102 GLN A N 1
ATOM 818 C CA . GLN A 1 102 ? -26.728 -6.875 34.043 1.00 88.00 102 GLN A CA 1
ATOM 819 C C . GLN A 1 102 ? -27.449 -6.506 32.743 1.00 88.00 102 GLN A C 1
ATOM 821 O O . GLN A 1 102 ? -26.956 -5.666 31.996 1.00 88.00 102 GLN A O 1
ATOM 826 N N . ARG A 1 103 ? -28.647 -7.050 32.487 1.00 87.88 103 ARG A N 1
ATOM 827 C CA . ARG A 1 103 ? -29.458 -6.693 31.304 1.00 87.88 103 ARG A CA 1
ATOM 828 C C . ARG A 1 103 ? -29.842 -5.212 31.298 1.00 87.88 103 ARG A C 1
ATOM 830 O O . ARG A 1 103 ? -29.836 -4.568 30.248 1.00 87.88 103 ARG A O 1
ATOM 837 N N . GLN A 1 104 ? -30.148 -4.650 32.465 1.00 88.75 104 GLN A N 1
ATOM 838 C CA . GLN A 1 104 ? -30.465 -3.231 32.591 1.00 88.75 104 GLN A CA 1
ATOM 839 C C . GLN A 1 104 ? -29.241 -2.347 32.315 1.00 88.75 104 GLN A C 1
ATOM 841 O O . GLN A 1 104 ? -29.359 -1.354 31.597 1.00 88.75 104 GLN A O 1
ATOM 846 N N . ASN A 1 105 ? -28.062 -2.736 32.804 1.00 87.62 105 ASN A N 1
ATOM 847 C CA . ASN A 1 105 ? -26.803 -2.054 32.504 1.00 87.62 105 ASN A CA 1
ATOM 848 C C . ASN A 1 105 ? -26.435 -2.144 31.005 1.00 87.62 105 ASN A C 1
ATOM 850 O O . ASN A 1 105 ? -26.015 -1.171 30.386 1.00 87.62 105 ASN A O 1
ATOM 854 N N . MET A 1 106 ? -26.682 -3.283 30.357 1.00 87.69 106 MET A N 1
ATOM 855 C CA . MET A 1 106 ? -26.478 -3.429 28.908 1.00 87.69 106 MET A CA 1
ATOM 856 C C . MET A 1 106 ? -27.369 -2.477 28.094 1.00 87.69 106 MET A C 1
ATOM 858 O O . MET A 1 106 ? -26.914 -1.875 27.115 1.00 87.69 106 MET A O 1
ATOM 862 N N . ARG A 1 107 ? -28.613 -2.247 28.533 1.00 87.69 107 ARG A N 1
ATOM 863 C CA . ARG A 1 107 ? -29.520 -1.266 27.913 1.00 87.69 107 ARG A CA 1
ATOM 864 C C . ARG A 1 107 ? -29.058 0.180 28.086 1.00 87.69 107 ARG A C 1
ATOM 866 O O . ARG A 1 107 ? -29.194 0.956 27.140 1.00 87.69 107 ARG A O 1
ATOM 873 N N . THR A 1 108 ? -28.510 0.559 29.240 1.00 88.56 108 THR A N 1
ATOM 874 C CA . THR A 1 108 ? -27.988 1.924 29.456 1.00 88.56 108 THR A CA 1
ATOM 875 C C . THR A 1 108 ? -26.725 2.177 28.627 1.00 88.56 108 THR A C 1
ATOM 877 O O . THR A 1 108 ? -26.596 3.236 28.008 1.00 88.56 108 THR A O 1
ATOM 880 N N . ILE A 1 109 ? -25.842 1.177 28.504 1.00 86.31 109 ILE A N 1
ATOM 881 C CA . ILE A 1 109 ? -24.662 1.213 27.623 1.00 86.31 109 ILE A CA 1
ATOM 882 C C . ILE A 1 109 ? -25.085 1.322 26.149 1.00 86.31 109 ILE A C 1
ATOM 884 O O . ILE A 1 109 ? -24.550 2.146 25.407 1.00 86.31 109 ILE A O 1
ATOM 888 N N . SER A 1 110 ? -26.105 0.565 25.732 1.00 85.25 110 SER A N 1
ATOM 889 C CA . SER A 1 110 ? -26.668 0.616 24.375 1.00 85.25 110 SER A CA 1
ATOM 890 C C . SER A 1 110 ? -27.233 1.993 23.998 1.00 85.25 110 SER A C 1
ATOM 892 O O . SER A 1 110 ? -27.262 2.335 22.815 1.00 85.25 110 SER A O 1
ATOM 894 N N . ARG A 1 111 ? -27.716 2.776 24.971 1.00 85.56 111 ARG A N 1
ATOM 895 C CA . ARG A 1 111 ? -28.250 4.134 24.756 1.00 85.56 111 ARG A CA 1
ATOM 896 C C . ARG A 1 111 ? -27.165 5.212 24.716 1.00 85.56 111 ARG A C 1
ATOM 898 O O . ARG A 1 111 ? -27.462 6.354 24.387 1.00 85.56 111 ARG A O 1
ATOM 905 N N . GLY A 1 112 ? -25.915 4.866 25.032 1.00 73.50 112 GLY A N 1
ATOM 906 C CA . GLY A 1 112 ? -24.809 5.825 25.105 1.00 73.50 112 GLY A CA 1
ATOM 907 C C . GLY A 1 112 ? -24.887 6.774 26.309 1.00 73.50 112 GLY A C 1
ATOM 908 O O . GLY A 1 112 ? -24.115 7.727 26.386 1.00 73.50 112 GLY A O 1
ATOM 909 N N . GLU A 1 113 ? -25.788 6.520 27.264 1.00 65.75 113 GLU A N 1
ATOM 910 C CA . GLU A 1 113 ? -26.029 7.391 28.425 1.00 65.75 113 GLU A CA 1
ATOM 911 C C . GLU A 1 113 ? -24.928 7.275 29.500 1.00 65.75 113 GLU A C 1
ATOM 913 O O . GLU A 1 113 ? -24.779 8.168 30.330 1.00 65.75 113 GLU A O 1
ATOM 918 N N . GLY A 1 114 ? -24.096 6.226 29.458 1.00 56.97 114 GLY A N 1
ATOM 919 C CA . GLY A 1 114 ? -23.099 5.923 30.496 1.00 56.97 114 GLY A CA 1
ATOM 920 C C . GLY A 1 114 ? -21.689 6.511 30.325 1.00 56.97 114 GLY A C 1
ATOM 921 O O . GLY A 1 114 ? -20.850 6.296 31.193 1.00 56.97 114 GLY A O 1
ATOM 922 N N . SER A 1 115 ? -21.366 7.221 29.234 1.00 55.41 115 SER A N 1
ATOM 923 C CA . SER A 1 115 ? -19.957 7.553 28.932 1.00 55.41 115 SER A CA 1
ATOM 924 C C . SER A 1 115 ? -19.739 8.918 28.268 1.00 55.41 115 SER A C 1
ATOM 926 O O . SER A 1 115 ? -19.021 9.034 27.274 1.00 55.41 115 SER A O 1
ATOM 928 N N . LYS A 1 116 ? -20.273 9.996 28.852 1.00 53.41 116 LYS A N 1
ATOM 929 C CA . LYS A 1 116 ? -19.766 11.349 28.540 1.00 53.41 116 LYS A CA 1
ATOM 930 C C . LYS A 1 116 ? -18.431 11.668 29.235 1.00 53.41 116 LYS A C 1
ATOM 932 O O . LYS A 1 116 ? -17.715 12.551 28.786 1.00 53.41 116 LYS A O 1
ATOM 937 N N . ASN A 1 117 ? -18.035 10.888 30.246 1.00 50.34 117 ASN A N 1
ATOM 938 C CA . ASN A 1 117 ? -16.901 11.222 31.123 1.00 50.34 117 ASN A CA 1
ATOM 939 C C . ASN A 1 117 ? -15.617 10.408 30.858 1.00 50.34 117 ASN A C 1
ATOM 941 O O . ASN A 1 117 ? -14.614 10.599 31.543 1.00 50.34 117 ASN A O 1
ATOM 945 N N . HIS A 1 118 ? -15.615 9.479 29.893 1.00 49.12 118 HIS A N 1
ATOM 946 C CA . HIS A 1 118 ? -14.455 8.607 29.652 1.00 49.12 118 HIS A CA 1
ATOM 947 C C . HIS A 1 118 ? -13.496 9.118 28.565 1.00 49.12 118 HIS A C 1
ATOM 949 O O . HIS A 1 118 ? -12.325 8.732 28.564 1.00 49.12 118 HIS A O 1
ATOM 955 N N . HIS A 1 119 ? -13.945 10.032 27.694 1.00 48.34 119 HIS A N 1
ATOM 956 C CA . HIS A 1 119 ? -13.079 10.660 26.690 1.00 48.34 119 HIS A CA 1
ATOM 957 C C . HIS A 1 119 ? -12.050 11.626 27.301 1.00 48.34 119 HIS A C 1
ATOM 959 O O . HIS A 1 119 ? -10.946 11.729 26.774 1.00 48.34 119 HIS A O 1
ATOM 965 N N . GLU A 1 120 ? -12.335 12.248 28.450 1.00 49.09 120 GLU A N 1
ATOM 966 C CA . GLU A 1 120 ? -11.358 13.090 29.163 1.00 49.09 120 GLU A CA 1
ATOM 967 C C . GLU A 1 120 ? -10.287 12.272 29.908 1.00 49.09 120 GLU A C 1
ATOM 969 O O . GL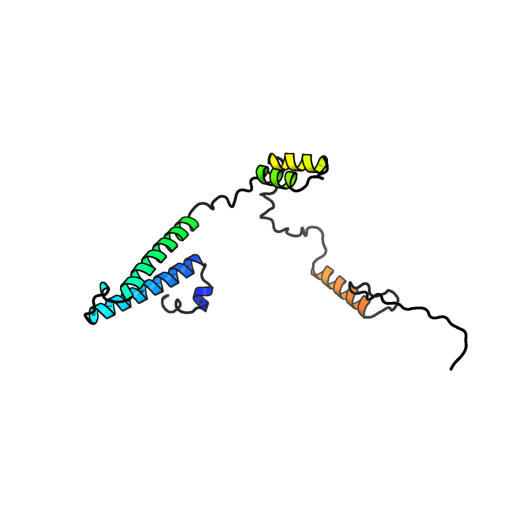U A 1 120 ? -9.1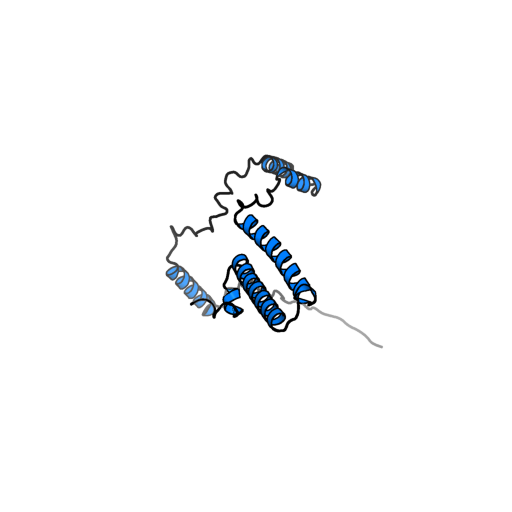75 12.746 30.143 1.00 49.09 120 GLU A O 1
ATOM 974 N N . ARG A 1 121 ? -10.578 11.008 30.245 1.00 48.59 121 ARG A N 1
ATOM 975 C CA . ARG A 1 121 ? -9.684 10.157 31.051 1.00 48.59 121 ARG A CA 1
ATOM 976 C C . ARG A 1 121 ? -8.739 9.279 30.234 1.00 48.59 121 ARG A C 1
ATOM 978 O O . ARG A 1 121 ? -7.738 8.816 30.773 1.00 48.59 121 ARG A O 1
ATOM 985 N N . ALA A 1 122 ? -9.007 9.080 28.943 1.00 48.41 122 ALA A N 1
ATOM 986 C CA . ALA A 1 122 ? -8.156 8.277 28.061 1.00 48.41 122 ALA A CA 1
ATOM 987 C C . ALA A 1 122 ? -6.789 8.933 27.753 1.00 48.41 122 ALA A C 1
ATOM 989 O O . ALA A 1 122 ? -5.869 8.248 27.313 1.00 48.41 122 ALA A O 1
ATOM 990 N N . GLY A 1 123 ? -6.632 10.237 28.023 1.00 53.41 123 GLY A N 1
ATOM 991 C CA . GLY A 1 123 ? -5.360 10.963 27.896 1.00 53.41 123 GLY A CA 1
ATOM 992 C C . GLY A 1 123 ? -4.580 11.140 29.204 1.00 53.41 123 GLY A C 1
ATOM 993 O O . GLY A 1 123 ? -3.406 11.511 29.174 1.00 53.41 123 GLY A O 1
ATOM 994 N N . GLN A 1 124 ? -5.184 10.866 30.364 1.00 54.31 124 GLN A N 1
ATOM 995 C CA . GLN A 1 124 ? -4.526 11.062 31.653 1.00 54.31 124 GLN A CA 1
ATOM 996 C C . GLN A 1 124 ? -3.926 9.746 32.144 1.00 54.31 124 GLN A C 1
ATOM 998 O O . GLN A 1 124 ? -4.534 8.992 32.907 1.00 54.31 124 GLN A O 1
ATOM 1003 N N . LYS A 1 125 ? -2.672 9.490 31.747 1.00 55.44 125 LYS A N 1
ATOM 1004 C CA . LYS A 1 125 ? -1.784 8.649 32.559 1.00 55.44 125 LYS A CA 1
ATOM 1005 C C . LYS A 1 125 ? -1.870 9.189 33.984 1.00 55.44 125 LYS A C 1
ATOM 1007 O O . LYS A 1 125 ? -1.546 10.356 34.198 1.00 55.44 125 LYS A O 1
ATOM 1012 N N . ARG A 1 126 ? -2.370 8.377 34.921 1.00 60.84 126 ARG A N 1
ATOM 1013 C CA . ARG A 1 126 ? -2.534 8.757 36.329 1.00 60.84 126 ARG A CA 1
ATOM 1014 C C . ARG A 1 126 ? -1.189 9.280 36.832 1.00 60.84 126 ARG A C 1
ATOM 1016 O O . ARG A 1 126 ? -0.280 8.492 37.081 1.00 60.84 126 ARG A O 1
ATOM 1023 N N . LYS A 1 127 ? -1.042 10.602 36.947 1.00 57.56 127 LYS A N 1
ATOM 1024 C CA . LYS A 1 127 ? -0.008 11.157 37.809 1.00 57.56 127 LYS A CA 1
ATOM 1025 C C . LYS A 1 127 ? -0.451 10.803 39.216 1.00 57.56 127 LYS A C 1
ATOM 1027 O O . LYS A 1 127 ? -1.564 11.123 39.618 1.00 57.56 127 LYS A O 1
ATOM 1032 N N . TYR A 1 128 ? 0.386 10.033 39.890 1.00 50.72 128 TYR A N 1
ATOM 1033 C CA . TYR A 1 128 ? 0.245 9.758 41.304 1.00 50.72 128 TYR A CA 1
ATOM 1034 C C . TYR A 1 128 ? 0.156 11.100 42.031 1.00 50.72 128 TYR A C 1
ATOM 1036 O O . TYR A 1 128 ? 1.076 11.911 41.926 1.00 50.72 128 TYR A O 1
ATOM 1044 N N . ASP A 1 129 ? -0.975 11.350 42.684 1.00 53.03 129 ASP A N 1
ATOM 1045 C CA . ASP A 1 129 ? -1.218 12.570 43.441 1.00 53.03 129 ASP A CA 1
ATOM 1046 C C . ASP A 1 129 ? -0.249 12.581 44.633 1.00 53.03 129 ASP A C 1
ATOM 1048 O O . ASP A 1 129 ? -0.361 11.778 45.562 1.00 53.03 129 ASP A O 1
ATOM 1052 N N . SER A 1 130 ? 0.804 13.395 44.549 1.00 56.41 130 SER A N 1
ATOM 1053 C CA . SER A 1 130 ? 1.887 13.429 45.537 1.00 56.41 130 SER A CA 1
ATOM 1054 C C . SER A 1 130 ? 1.593 14.383 46.696 1.00 56.41 130 SER A C 1
ATOM 1056 O O . SER A 1 130 ? 2.503 14.710 47.454 1.00 56.41 130 SER A O 1
ATOM 1058 N N . SER A 1 131 ? 0.349 14.844 46.854 1.00 53.62 131 SER A N 1
ATOM 1059 C CA . SER A 1 131 ? -0.013 15.919 47.786 1.00 53.62 131 SER A CA 1
ATOM 1060 C C . SER A 1 131 ? -0.031 15.520 49.271 1.00 53.62 131 SER A C 1
ATOM 1062 O O . SER A 1 131 ? -0.550 16.268 50.093 1.00 53.62 131 SER A O 1
ATOM 1064 N N . GLY A 1 132 ? 0.528 14.366 49.649 1.00 59.69 132 GLY A N 1
ATOM 1065 C CA . GLY A 1 132 ? 0.495 13.930 51.048 1.00 59.69 132 GLY A CA 1
ATOM 1066 C C . GLY A 1 132 ? 1.430 12.790 51.435 1.00 59.69 132 GLY A C 1
ATOM 1067 O O . GLY A 1 132 ? 1.135 12.094 52.401 1.00 59.69 132 GLY A O 1
ATOM 1068 N N . LYS A 1 133 ? 2.523 12.535 50.703 1.00 59.44 133 LYS A N 1
ATOM 1069 C CA . LYS A 1 133 ? 3.408 11.398 51.012 1.00 59.44 133 LYS A CA 1
ATOM 1070 C C . LYS A 1 133 ? 4.856 11.829 51.185 1.00 59.44 133 LYS A C 1
ATOM 1072 O O . LYS A 1 133 ? 5.359 12.663 50.437 1.00 59.44 133 LYS A O 1
ATOM 1077 N N . GLN A 1 134 ? 5.489 11.253 52.208 1.00 63.28 134 GLN A N 1
ATOM 1078 C CA . GLN A 1 134 ? 6.898 11.416 52.553 1.00 63.28 134 GLN A CA 1
ATOM 1079 C C . GLN A 1 134 ? 7.775 11.318 51.297 1.00 63.28 134 GLN A C 1
ATOM 1081 O O . GLN A 1 134 ? 7.494 10.524 50.398 1.00 63.28 134 GLN A O 1
ATOM 1086 N N . SER A 1 135 ? 8.826 12.145 51.236 1.00 78.06 135 SER A N 1
ATOM 1087 C CA . SER A 1 135 ? 9.774 12.162 50.116 1.00 78.06 135 SER A CA 1
ATOM 1088 C C . SER A 1 135 ? 10.180 10.738 49.718 1.00 78.06 135 SER A C 1
ATOM 1090 O O . SER A 1 135 ? 10.448 9.893 50.571 1.00 78.06 135 SER A O 1
ATOM 1092 N N . VAL A 1 136 ? 10.252 10.472 48.410 1.00 74.88 136 VAL A N 1
ATOM 1093 C CA . VAL A 1 136 ? 10.623 9.158 47.847 1.00 74.88 136 VAL A CA 1
ATOM 1094 C C . VAL A 1 136 ? 11.921 8.632 48.473 1.00 74.88 136 VAL A C 1
ATOM 1096 O O . VAL A 1 136 ? 12.070 7.435 48.700 1.00 74.88 136 VAL A O 1
ATOM 1099 N N . LYS A 1 137 ? 12.838 9.542 48.826 1.00 78.00 137 LYS A N 1
ATOM 1100 C CA . LYS A 1 137 ? 14.102 9.224 49.494 1.00 78.00 137 LYS A CA 1
ATOM 1101 C C . LYS A 1 137 ? 13.907 8.675 50.912 1.00 78.00 137 LYS A C 1
ATOM 1103 O O . LYS A 1 137 ? 14.631 7.766 51.304 1.00 78.00 137 LYS A O 1
ATOM 1108 N N . THR A 1 138 ? 12.952 9.207 51.675 1.00 84.75 138 THR A N 1
ATOM 1109 C CA . THR A 1 138 ? 12.629 8.720 53.023 1.00 84.75 138 THR A CA 1
ATOM 1110 C C . THR A 1 138 ? 11.945 7.361 52.960 1.00 84.75 138 THR A C 1
ATOM 1112 O O . THR A 1 138 ? 12.382 6.451 53.655 1.00 84.75 138 THR A O 1
ATOM 1115 N N . ALA A 1 139 ? 10.970 7.189 52.062 1.00 82.50 139 ALA A N 1
ATOM 1116 C CA . ALA A 1 139 ? 10.284 5.909 51.873 1.00 82.50 139 ALA A CA 1
ATOM 1117 C C . ALA A 1 139 ? 11.245 4.793 51.418 1.00 82.50 139 ALA A C 1
ATOM 1119 O O . ALA A 1 139 ? 11.193 3.675 51.925 1.00 82.50 139 ALA A O 1
ATOM 1120 N N . ALA A 1 140 ? 12.170 5.102 50.501 1.00 85.38 140 ALA A N 1
ATOM 1121 C CA . ALA A 1 140 ? 13.183 4.148 50.056 1.00 85.38 140 ALA A CA 1
ATOM 1122 C C . ALA A 1 140 ? 14.161 3.770 51.178 1.00 85.38 140 ALA A C 1
ATOM 1124 O O . ALA A 1 140 ? 14.524 2.603 51.309 1.00 85.38 140 ALA A O 1
ATOM 1125 N N . LYS A 1 141 ? 14.574 4.746 52.001 1.00 88.06 141 LYS A N 1
ATOM 1126 C CA . LYS A 1 141 ? 15.461 4.501 53.144 1.00 88.06 141 LYS A CA 1
ATOM 1127 C C . LYS A 1 141 ? 14.795 3.595 54.181 1.00 88.06 141 LYS A C 1
ATOM 1129 O O . LYS A 1 141 ? 15.426 2.653 54.640 1.00 88.06 141 LYS A O 1
ATOM 1134 N N . GLU A 1 142 ? 13.535 3.859 54.508 1.00 87.88 142 GLU A N 1
ATOM 1135 C CA . GLU A 1 142 ? 12.771 3.066 55.472 1.00 87.88 142 GLU A CA 1
ATOM 1136 C C . GLU A 1 142 ? 12.537 1.634 54.973 1.00 87.88 142 GLU A C 1
ATOM 1138 O O . GLU A 1 142 ? 12.706 0.680 55.728 1.00 87.88 142 GLU A O 1
ATOM 1143 N N . PHE A 1 143 ? 12.244 1.464 53.679 1.00 89.25 143 PHE A N 1
ATOM 1144 C CA . PHE A 1 143 ? 12.133 0.142 53.062 1.00 89.25 143 PHE A CA 1
ATOM 1145 C C . PHE A 1 143 ? 13.450 -0.645 53.130 1.00 89.25 143 PHE A C 1
ATOM 1147 O O . PHE A 1 143 ? 13.449 -1.805 53.534 1.00 89.25 143 PHE A O 1
ATOM 1154 N N . LEU A 1 144 ? 14.577 -0.016 52.772 1.00 88.88 144 LEU A N 1
ATOM 1155 C CA . LEU A 1 144 ? 15.908 -0.633 52.846 1.00 88.88 144 LEU A CA 1
ATOM 1156 C C . LEU A 1 144 ? 16.288 -1.007 54.280 1.00 88.88 144 LEU A C 1
ATOM 1158 O O . LEU A 1 144 ? 16.831 -2.082 54.510 1.00 88.88 144 LEU A O 1
ATOM 1162 N N . GLU A 1 145 ? 15.988 -0.139 55.244 1.00 87.00 145 GLU A N 1
ATOM 1163 C CA . GLU A 1 145 ? 16.248 -0.395 56.659 1.00 87.00 145 GLU A CA 1
ATOM 1164 C C . GLU A 1 145 ? 15.384 -1.544 57.192 1.00 87.00 145 GLU A C 1
ATOM 1166 O O . GLU A 1 145 ? 15.887 -2.408 57.909 1.00 87.00 145 GLU A O 1
ATOM 1171 N N . LYS A 1 146 ? 14.108 -1.605 56.796 1.00 86.19 146 LYS A N 1
ATOM 1172 C CA . LYS A 1 146 ? 13.209 -2.709 57.144 1.00 86.19 146 LYS A CA 1
ATOM 1173 C C . LYS A 1 146 ? 13.687 -4.036 56.551 1.00 86.19 146 LYS A C 1
ATOM 1175 O O . LYS A 1 146 ? 13.791 -5.013 57.285 1.00 86.19 146 LYS A O 1
ATOM 1180 N N . ALA A 1 147 ? 14.055 -4.051 55.270 1.00 81.19 147 ALA A N 1
ATOM 1181 C CA . ALA A 1 147 ? 14.601 -5.236 54.613 1.00 81.19 147 ALA A CA 1
ATOM 1182 C C . ALA A 1 147 ? 15.918 -5.691 55.262 1.00 81.19 147 ALA A C 1
ATOM 1184 O O . ALA A 1 147 ? 16.120 -6.878 55.490 1.00 81.19 147 ALA A O 1
ATOM 1185 N N . ALA A 1 148 ? 16.801 -4.755 55.624 1.00 81.25 148 ALA A N 1
ATOM 1186 C CA . ALA A 1 148 ? 18.046 -5.079 56.315 1.00 81.25 148 ALA A CA 1
ATOM 1187 C C . ALA A 1 148 ? 17.798 -5.724 57.689 1.00 81.25 148 ALA A C 1
ATOM 1189 O O . ALA A 1 148 ? 18.511 -6.654 58.053 1.00 81.25 148 ALA A O 1
ATOM 1190 N N . ARG A 1 149 ? 16.773 -5.282 58.432 1.00 77.44 149 ARG A N 1
ATOM 1191 C CA . ARG A 1 149 ? 16.378 -5.915 59.703 1.00 77.44 149 ARG A CA 1
ATOM 1192 C C . ARG A 1 149 ? 15.796 -7.315 59.500 1.00 77.44 149 ARG A C 1
ATOM 1194 O O . ARG A 1 149 ? 16.172 -8.219 60.235 1.00 77.44 149 ARG A O 1
ATOM 1201 N N . GLU A 1 150 ? 14.942 -7.500 58.493 1.00 73.44 150 GLU A N 1
ATOM 1202 C CA . GLU A 1 150 ? 14.379 -8.817 58.144 1.00 73.44 150 GLU A CA 1
ATOM 1203 C C . GLU A 1 150 ? 15.469 -9.815 57.711 1.00 73.44 150 GLU A C 1
ATOM 1205 O O . GLU A 1 150 ? 15.361 -11.003 57.998 1.00 73.44 150 GLU A O 1
ATOM 1210 N N . ILE A 1 151 ? 16.549 -9.338 57.082 1.00 70.00 151 ILE A N 1
ATOM 1211 C CA . ILE A 1 151 ? 17.683 -10.173 56.654 1.00 70.00 151 ILE A CA 1
ATOM 1212 C C . ILE A 1 151 ? 18.661 -10.471 57.808 1.00 70.00 151 ILE A C 1
ATOM 1214 O O . ILE A 1 151 ? 19.258 -11.545 57.823 1.00 70.00 151 ILE A O 1
ATOM 1218 N N . ILE A 1 152 ? 18.866 -9.541 58.755 1.00 67.69 152 ILE A N 1
ATOM 1219 C CA . ILE A 1 152 ? 19.972 -9.611 59.736 1.00 67.69 152 ILE A CA 1
ATOM 1220 C C . ILE A 1 152 ? 19.536 -10.046 61.153 1.00 67.69 152 ILE A C 1
ATOM 1222 O O . ILE A 1 152 ? 20.398 -10.448 61.933 1.00 67.69 152 ILE A O 1
ATOM 1226 N N . GLY A 1 153 ? 18.245 -10.077 61.515 1.00 55.66 153 GLY A N 1
ATOM 1227 C CA . GLY A 1 153 ? 17.879 -10.728 62.784 1.00 55.66 153 GLY A CA 1
ATOM 1228 C C . GLY A 1 153 ? 16.422 -10.644 63.232 1.00 55.66 153 GLY A C 1
ATOM 1229 O O . GLY A 1 153 ? 15.951 -9.590 63.647 1.00 55.66 153 GLY A O 1
ATOM 1230 N N . ASN A 1 154 ? 15.728 -11.784 63.229 1.00 51.59 154 ASN A N 1
ATOM 1231 C CA . ASN A 1 154 ? 15.460 -12.604 64.421 1.00 51.59 154 ASN A CA 1
ATOM 1232 C C . ASN A 1 154 ? 14.617 -13.815 63.985 1.00 51.59 154 ASN A C 1
ATOM 1234 O O . ASN A 1 154 ? 13.541 -13.659 63.414 1.00 51.59 154 ASN A O 1
ATOM 1238 N N . ASN A 1 155 ? 15.113 -15.020 64.261 1.00 57.41 155 ASN A N 1
ATOM 1239 C CA . ASN A 1 155 ? 14.524 -16.302 63.863 1.00 57.41 155 ASN A CA 1
ATOM 1240 C C . ASN A 1 155 ? 13.220 -16.614 64.615 1.00 57.41 155 ASN A C 1
ATOM 1242 O O . ASN A 1 155 ? 13.234 -17.525 65.428 1.00 57.41 155 ASN A O 1
ATOM 1246 N N . ASN A 1 156 ? 12.126 -15.876 64.404 1.00 57.62 156 ASN A N 1
ATOM 1247 C CA . ASN A 1 156 ? 10.828 -16.227 65.004 1.00 57.62 156 ASN A CA 1
ATOM 1248 C C . ASN A 1 156 ? 9.582 -15.816 64.205 1.00 57.62 156 ASN A C 1
ATOM 1250 O O . ASN A 1 156 ? 8.481 -15.977 64.716 1.00 57.62 156 ASN A O 1
ATOM 1254 N N . ASP A 1 157 ? 9.699 -15.351 62.960 1.00 56.88 157 ASP A N 1
ATOM 1255 C CA . ASP A 1 157 ? 8.518 -15.242 62.099 1.00 56.88 157 ASP A CA 1
ATOM 1256 C C . ASP A 1 157 ? 8.863 -15.677 60.677 1.00 56.88 157 ASP A C 1
ATOM 1258 O O . ASP A 1 157 ? 9.795 -15.173 60.049 1.00 56.88 157 ASP A O 1
ATOM 1262 N N . GLY A 1 158 ? 8.150 -16.700 60.210 1.00 53.62 158 GLY A N 1
ATOM 1263 C CA . GLY A 1 158 ? 8.435 -17.402 58.968 1.00 53.62 158 GLY A CA 1
ATOM 1264 C C . GLY A 1 158 ? 8.447 -16.476 57.755 1.00 53.62 158 GLY A C 1
ATOM 1265 O O . GLY A 1 158 ? 7.631 -15.562 57.621 1.00 53.62 158 GLY A O 1
ATOM 1266 N N . ILE A 1 159 ? 9.362 -16.764 56.832 1.00 55.06 159 ILE A N 1
ATOM 1267 C CA . ILE A 1 159 ? 9.469 -16.127 55.519 1.00 55.06 159 ILE A CA 1
ATOM 1268 C C . ILE A 1 159 ? 8.099 -16.204 54.821 1.00 55.06 159 ILE A C 1
ATOM 1270 O O . ILE A 1 159 ? 7.700 -17.246 54.296 1.00 55.06 159 ILE A O 1
ATOM 1274 N N . LYS A 1 160 ? 7.353 -15.095 54.803 1.00 56.94 160 LYS A N 1
ATOM 1275 C CA . LYS A 1 160 ? 6.173 -14.913 53.944 1.00 56.94 160 LYS A CA 1
ATOM 1276 C C . LYS A 1 160 ? 6.613 -14.281 52.629 1.00 56.94 160 LYS A C 1
ATOM 1278 O O . LYS A 1 160 ? 6.358 -13.114 52.348 1.00 56.94 160 LYS A O 1
ATOM 1283 N N . GLY A 1 161 ? 7.310 -15.086 51.833 1.00 52.66 161 GLY A N 1
ATOM 1284 C CA . GLY A 1 161 ? 7.507 -14.849 50.407 1.00 52.66 161 GLY A CA 1
ATOM 1285 C C . GLY A 1 161 ? 6.444 -15.593 49.581 1.00 52.66 161 GLY A C 1
ATOM 1286 O O . GLY A 1 161 ? 5.881 -16.570 50.069 1.00 52.66 161 GLY A O 1
ATOM 1287 N N . PRO A 1 162 ? 6.182 -15.194 48.321 1.00 51.44 162 PRO A N 1
ATOM 1288 C CA . PRO A 1 162 ? 5.201 -15.848 47.440 1.00 51.44 162 PRO A CA 1
ATOM 1289 C C . PRO A 1 162 ? 5.508 -17.311 47.080 1.00 51.44 162 PRO A C 1
ATOM 1291 O O . PRO A 1 162 ? 4.708 -17.954 46.408 1.00 51.44 162 PRO A O 1
ATOM 1294 N N . LEU A 1 163 ? 6.666 -17.831 47.485 1.00 47.19 163 LEU A N 1
ATOM 1295 C CA . LEU A 1 163 ? 7.077 -19.212 47.275 1.00 47.19 163 LEU A CA 1
ATOM 1296 C C . LEU A 1 163 ? 7.201 -19.897 48.637 1.00 47.19 163 LEU A C 1
ATOM 1298 O O . LEU A 1 163 ? 8.300 -20.095 49.145 1.00 47.19 163 LEU A O 1
ATOM 1302 N N . GLN A 1 164 ? 6.061 -20.219 49.246 1.00 45.62 164 GLN A N 1
ATOM 1303 C CA . GLN A 1 164 ? 6.016 -21.230 50.298 1.00 45.62 164 GLN A CA 1
ATOM 1304 C C . GLN A 1 164 ? 5.811 -22.584 49.624 1.00 45.62 164 GLN A C 1
ATOM 1306 O O . GLN A 1 164 ? 4.744 -22.864 49.087 1.00 45.62 164 GLN A O 1
ATOM 1311 N N . THR A 1 165 ? 6.858 -23.405 49.619 1.00 40.97 165 THR A N 1
ATOM 1312 C CA . THR A 1 165 ? 6.762 -24.841 49.359 1.00 40.97 165 THR A CA 1
ATOM 1313 C C . THR A 1 165 ? 6.236 -25.503 50.626 1.00 40.97 165 THR A C 1
ATOM 1315 O O . THR A 1 165 ? 6.983 -25.739 51.570 1.00 40.97 165 THR A O 1
ATOM 1318 N N . TYR A 1 166 ? 4.933 -25.746 50.667 1.00 40.81 166 TYR A N 1
ATOM 1319 C CA . TYR A 1 166 ? 4.297 -26.616 51.649 1.00 40.81 166 TYR A CA 1
ATOM 1320 C C . TYR A 1 166 ? 4.458 -28.056 51.169 1.00 40.81 166 TYR A C 1
ATOM 1322 O O . TYR A 1 166 ? 3.713 -28.494 50.304 1.00 40.81 166 TYR A O 1
ATOM 1330 N N . MET A 1 167 ? 5.437 -28.771 51.714 1.00 38.78 167 MET A N 1
ATOM 1331 C CA . MET A 1 167 ? 5.370 -30.224 51.857 1.00 38.78 167 MET A CA 1
ATOM 1332 C C . MET A 1 167 ? 5.940 -30.534 53.244 1.00 38.78 167 MET A C 1
ATOM 1334 O O . MET A 1 167 ? 7.152 -30.553 53.426 1.00 38.78 167 MET A O 1
ATOM 1338 N N . SER A 1 168 ? 5.042 -30.663 54.218 1.00 38.62 168 SER A N 1
ATOM 1339 C CA . SER A 1 168 ? 5.283 -31.349 55.488 1.00 38.62 168 SER A CA 1
ATOM 1340 C C . SER A 1 168 ? 4.530 -32.680 55.389 1.00 38.62 168 SER A C 1
ATOM 1342 O O . SER A 1 168 ? 3.311 -32.649 55.227 1.00 38.62 168 SER A O 1
ATOM 1344 N N . ASP A 1 169 ? 5.238 -33.812 55.302 1.00 44.56 169 ASP A N 1
ATOM 1345 C CA . ASP A 1 169 ? 5.506 -34.731 56.430 1.00 44.56 169 ASP A CA 1
ATOM 1346 C C . ASP A 1 169 ? 4.416 -34.680 57.541 1.00 44.56 169 ASP A C 1
ATOM 1348 O O . ASP A 1 169 ? 4.105 -33.597 58.032 1.00 44.56 169 ASP A O 1
ATOM 1352 N N . GLU A 1 170 ? 3.740 -35.750 57.987 1.00 46.69 170 GLU A N 1
ATOM 1353 C CA . GLU A 1 170 ? 4.192 -37.109 58.341 1.00 46.69 170 GLU A CA 1
ATOM 1354 C C . GLU A 1 170 ? 2.992 -38.073 58.571 1.00 46.69 170 GLU A C 1
ATOM 1356 O O . GLU A 1 170 ? 1.875 -37.606 58.795 1.00 46.69 170 GLU A O 1
ATOM 1361 N N . GLU A 1 171 ? 3.206 -39.400 58.522 1.00 38.75 171 GLU A N 1
ATOM 1362 C CA . GLU A 1 171 ? 3.202 -40.304 59.707 1.00 38.75 171 GLU A CA 1
ATOM 1363 C C . GLU A 1 171 ? 3.026 -41.796 59.326 1.00 38.75 171 GLU A C 1
ATOM 1365 O O . GLU A 1 171 ? 2.029 -42.203 58.726 1.00 38.75 171 GLU A O 1
ATOM 1370 N N . ASP A 1 172 ? 4.024 -42.595 59.722 1.00 45.50 172 ASP A N 1
ATOM 1371 C CA . ASP A 1 172 ? 4.053 -44.062 59.798 1.00 45.50 172 ASP A CA 1
ATOM 1372 C C . ASP A 1 172 ? 3.326 -44.584 61.060 1.00 45.50 172 ASP A C 1
ATOM 1374 O O . ASP A 1 172 ? 3.350 -43.911 62.093 1.00 45.50 172 ASP A O 1
ATOM 1378 N N . GLN A 1 173 ? 2.768 -45.809 61.001 1.00 38.94 173 GLN A N 1
ATOM 1379 C CA . GLN A 1 173 ? 2.688 -46.777 62.124 1.00 38.94 173 GLN A CA 1
ATOM 1380 C C . GLN A 1 173 ? 2.135 -48.158 61.668 1.00 38.94 173 GLN A C 1
ATOM 1382 O O . GLN A 1 173 ? 0.947 -48.277 61.370 1.00 38.94 173 GLN A O 1
ATOM 1387 N N . ASP A 1 174 ? 3.035 -49.151 61.535 1.00 44.22 174 ASP A N 1
ATOM 1388 C CA . ASP A 1 174 ? 3.162 -50.416 62.315 1.00 44.22 174 ASP A CA 1
ATOM 1389 C C . ASP A 1 174 ? 1.897 -51.283 62.593 1.00 44.22 174 ASP A C 1
ATOM 1391 O O . ASP A 1 174 ? 0.857 -50.745 62.952 1.00 44.22 174 ASP A O 1
ATOM 1395 N N . GLU A 1 175 ? 1.838 -52.629 62.561 1.00 47.47 175 GLU A N 1
ATOM 1396 C CA . GLU A 1 175 ? 2.784 -53.772 62.511 1.00 47.47 175 GLU A CA 1
ATOM 1397 C C . GLU A 1 175 ? 1.977 -55.106 62.330 1.00 47.47 175 GLU A C 1
ATOM 1399 O O . GLU A 1 175 ? 0.743 -55.094 62.372 1.00 47.47 175 GLU A O 1
ATOM 1404 N N . ASP A 1 176 ? 2.702 -56.233 62.202 1.00 42.62 176 ASP A N 1
ATOM 1405 C CA . ASP A 1 176 ? 2.342 -57.651 62.491 1.00 42.62 176 ASP A CA 1
ATOM 1406 C C . ASP A 1 176 ? 1.957 -58.665 61.362 1.00 42.62 176 ASP A C 1
ATOM 1408 O O . ASP A 1 176 ? 0.797 -58.937 61.055 1.00 42.62 176 ASP A O 1
ATO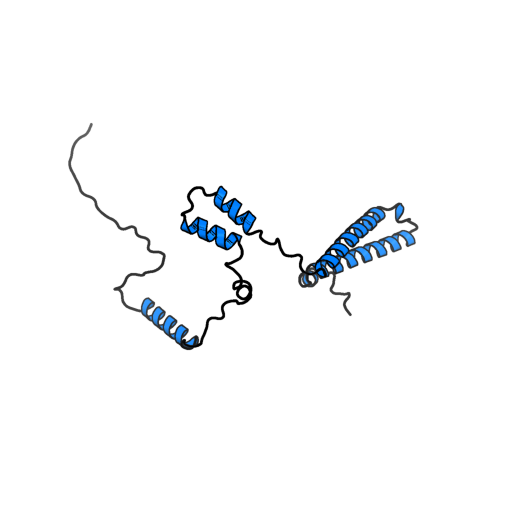M 1412 N N . GLU A 1 177 ? 3.004 -59.308 60.809 1.00 45.47 177 GLU A N 1
ATOM 1413 C CA . GLU A 1 177 ? 3.435 -60.702 61.106 1.00 45.47 177 GLU A CA 1
ATOM 1414 C C . GLU A 1 177 ? 2.845 -61.999 60.398 1.00 45.47 177 GLU A C 1
ATOM 1416 O O . GLU A 1 177 ? 1.739 -62.460 60.670 1.00 45.47 177 GLU A O 1
ATOM 1421 N N . GLN A 1 178 ? 3.747 -62.668 59.618 1.00 42.75 178 GLN A N 1
ATOM 1422 C CA . GLN A 1 178 ? 3.946 -64.113 59.210 1.00 42.75 178 GLN A CA 1
ATOM 1423 C C . GLN A 1 178 ? 3.106 -64.805 58.089 1.00 42.75 178 GLN A C 1
ATOM 1425 O O . GLN A 1 178 ? 1.949 -64.463 57.871 1.00 42.75 178 GLN A O 1
ATOM 1430 N N . PRO A 1 179 ? 3.576 -65.940 57.489 1.00 56.09 179 PRO A N 1
ATOM 1431 C CA . PRO A 1 179 ? 4.912 -66.272 56.956 1.00 56.09 179 PRO A CA 1
ATOM 1432 C C . PRO A 1 179 ? 4.893 -66.950 55.542 1.00 56.09 179 PRO A C 1
ATOM 1434 O O . PRO A 1 179 ? 3.852 -67.172 54.932 1.00 56.09 179 PRO A O 1
ATOM 1437 N N . VAL A 1 180 ? 6.106 -67.273 55.070 1.00 41.78 180 VAL A N 1
ATOM 1438 C CA . VAL A 1 180 ? 6.608 -67.921 53.824 1.00 41.78 180 VAL A CA 1
ATOM 1439 C C . VAL A 1 180 ? 5.810 -69.148 53.310 1.00 41.78 180 VAL A C 1
ATOM 1441 O O . VAL A 1 180 ? 5.185 -69.854 54.105 1.00 41.78 180 VAL A O 1
ATOM 1444 N N . PRO A 1 181 ? 5.848 -69.448 51.992 1.00 51.53 181 PRO A N 1
ATOM 1445 C CA . PRO A 1 181 ? 6.820 -70.424 51.444 1.00 51.53 181 PRO A CA 1
ATOM 1446 C C . PRO A 1 181 ? 7.684 -69.910 50.279 1.00 51.53 181 PRO A C 1
ATOM 1448 O O . PRO A 1 181 ? 7.182 -69.110 49.459 1.00 51.53 181 PRO A O 1
#

Nearest PDB structures (foldseek):
  8aaf-assembly1_U  TM=3.165E-01  e=7.877E+00  Saccharomyces cerevisiae

pLDDT: mean 76.24, std 19.04, range [38.62, 97.75]

Organism: Lupinus albus (NCBI:txid3870)

Sequence (181 aa):
MFVRGLHYPQVLSQLPPLQRAQSLFFIAKLTSTLLTLKLRCSGVHPDNHPIKSELERLDVYQDKLERLLILSKAPLRPSTTLNYQAATRFIEHSLPDLTPEQRQNMRTISRGEGSKNHHERAGQKRKYDSSGKQSVKTAAKEFLEKAAREIIGNNNDGIKGPLQTYMSDEEDQDEDEQPVP

InterPro domains:
  IPR011082 Exosome-associated factor Rrp47/DNA strand repair C1D [PTHR15341] (8-162)